Protein AF-A0A2T6DGJ4-F1 (afdb_monomer_lite)

Radius of gyration: 35.38 Å; chains: 1; bounding box: 62×111×112 Å

pLDDT: mean 76.94, std 23.49, range [38.62, 98.88]

Foldseek 3Di:
DDDDDDDDDDDDDDDDDDDDDDDDDDDDDDDDDDDDDDDDDDDDDDDDDDDDDPDDDPPPDDDDDPPPDAAAEPDPVQVVQQAAKWWKDKVLQDPPDTWIKGWDDDPRKIWMWIKDAHDPVFHPWIKIWTFTWRYTDPFKTKTFAKIWTAGCPALVRDIQIDGGIWMFGDDPNDQWTWTPVQARPRHRDGITMTTGTPPPPPPPDDPPDPPPDPDDDDDDDDDDDDDDD

Secondary structure (DSSP, 8-state):
-------PPP----------------------------------------------------------SPPEES-HHHHHHHSEEEEEEETTT-SSS-EEEEEEEETTEEEEEEEEE--TTSTT-EEEEEEEEEEE-SSEEEEEEEEEEE-TTSGGG-EEEEEEEEEEE--TT-SEEEES--B-TTTS-B--EEEEPP--PPPS-------------------------

Structure (mmCIF, N/CA/C/O backbone):
data_AF-A0A2T6DGJ4-F1
#
_entry.id   AF-A0A2T6DGJ4-F1
#
loop_
_atom_site.group_PDB
_atom_site.id
_atom_site.type_symbol
_atom_site.label_atom_id
_atom_site.label_alt_id
_atom_site.label_comp_id
_atom_site.label_asym_id
_atom_site.label_entity_id
_atom_site.label_seq_id
_atom_site.pdbx_PDB_ins_code
_atom_site.Cartn_x
_atom_site.Cartn_y
_atom_site.Cartn_z
_atom_site.occupancy
_atom_site.B_iso_or_equiv
_atom_site.auth_seq_id
_atom_site.auth_comp_id
_atom_site.auth_asym_id
_atom_site.auth_atom_id
_atom_site.pdbx_PDB_model_num
ATOM 1 N N . MET A 1 1 ? 30.437 53.475 -0.876 1.00 45.31 1 MET A N 1
ATOM 2 C CA . MET A 1 1 ? 29.943 52.200 -1.436 1.00 45.31 1 MET A CA 1
ATOM 3 C C . MET A 1 1 ? 30.730 51.065 -0.797 1.00 45.31 1 MET A C 1
ATOM 5 O O . MET A 1 1 ? 31.932 51.026 -1.027 1.00 45.31 1 MET A O 1
ATOM 9 N N . PRO A 1 2 ? 30.142 50.221 0.068 1.00 56.22 2 PRO A N 1
ATOM 10 C CA . PRO A 1 2 ? 30.870 49.098 0.648 1.00 56.22 2 PRO A CA 1
ATOM 11 C C . PRO A 1 2 ? 30.754 47.841 -0.225 1.00 56.22 2 PRO A C 1
ATOM 13 O O . PRO A 1 2 ? 29.668 47.431 -0.628 1.00 56.22 2 PRO A O 1
ATOM 16 N N . ILE A 1 3 ? 31.916 47.251 -0.495 1.00 49.38 3 ILE A N 1
ATOM 17 C CA . ILE A 1 3 ? 32.126 45.960 -1.148 1.00 49.38 3 ILE A CA 1
ATOM 18 C C . ILE A 1 3 ? 31.732 44.868 -0.146 1.00 49.38 3 ILE A C 1
ATOM 20 O O . ILE A 1 3 ? 32.372 44.718 0.895 1.00 49.38 3 ILE A O 1
ATOM 24 N N . ALA A 1 4 ? 30.662 44.129 -0.436 1.00 55.44 4 ALA A N 1
ATOM 25 C CA . ALA A 1 4 ? 30.232 42.997 0.376 1.00 55.44 4 ALA A CA 1
ATOM 26 C C . ALA A 1 4 ? 31.112 41.772 0.076 1.00 55.44 4 ALA A C 1
ATOM 28 O O . ALA A 1 4 ? 31.135 41.262 -1.044 1.00 55.44 4 ALA A O 1
ATOM 29 N N . MET A 1 5 ? 31.855 41.322 1.091 1.00 54.78 5 MET A N 1
ATOM 30 C CA . MET A 1 5 ? 32.658 40.102 1.065 1.00 54.78 5 MET A CA 1
ATOM 31 C C . MET A 1 5 ? 31.779 38.850 0.976 1.00 54.78 5 MET A C 1
ATOM 33 O O . MET A 1 5 ? 30.852 38.647 1.757 1.00 54.78 5 MET A O 1
ATOM 37 N N . MET A 1 6 ? 32.143 37.982 0.038 1.00 59.31 6 MET A N 1
ATOM 38 C CA . MET A 1 6 ? 31.560 36.673 -0.224 1.00 59.31 6 MET A CA 1
ATOM 39 C C . MET A 1 6 ? 32.168 35.636 0.732 1.00 59.31 6 MET A C 1
ATOM 41 O O . MET A 1 6 ? 33.332 35.260 0.589 1.00 59.31 6 MET A O 1
ATOM 45 N N . MET A 1 7 ? 31.396 35.172 1.718 1.00 59.31 7 MET A N 1
ATOM 46 C CA . MET A 1 7 ? 31.803 34.070 2.595 1.00 59.31 7 MET A CA 1
ATOM 47 C C . MET A 1 7 ? 31.559 32.724 1.902 1.00 59.31 7 MET A C 1
ATOM 49 O O . MET A 1 7 ? 30.422 32.317 1.675 1.00 59.31 7 MET A O 1
ATOM 53 N N . LYS A 1 8 ? 32.652 32.031 1.567 1.00 49.53 8 LYS A N 1
ATOM 54 C CA . LYS A 1 8 ? 32.672 30.632 1.123 1.00 49.53 8 LYS A CA 1
ATOM 55 C C . LYS A 1 8 ? 32.382 29.713 2.309 1.00 49.53 8 LYS A C 1
ATOM 57 O O . LYS A 1 8 ? 33.152 29.666 3.263 1.00 49.53 8 LYS A O 1
ATOM 62 N N . THR A 1 9 ? 31.292 28.963 2.226 1.00 59.41 9 THR A N 1
ATOM 63 C CA . THR A 1 9 ? 30.959 27.873 3.148 1.00 59.41 9 THR A CA 1
ATOM 64 C C . THR A 1 9 ? 31.761 26.620 2.761 1.00 59.41 9 THR A C 1
ATOM 66 O O . THR A 1 9 ? 31.740 26.250 1.584 1.00 59.41 9 THR A O 1
ATOM 69 N N . PRO A 1 10 ? 32.479 25.950 3.682 1.00 60.81 10 PRO A N 1
ATOM 70 C CA . PRO A 1 10 ? 33.151 24.693 3.373 1.00 60.81 10 PRO A CA 1
ATOM 71 C C . PRO A 1 10 ? 32.167 23.514 3.374 1.00 60.81 10 PRO A C 1
ATOM 73 O O . PRO A 1 10 ? 31.356 23.345 4.285 1.00 60.81 10 PRO A O 1
ATOM 76 N N . LEU A 1 11 ? 32.272 22.694 2.329 1.00 57.00 11 LEU A N 1
ATOM 77 C CA . LEU A 1 11 ? 31.557 21.439 2.125 1.00 57.00 11 LEU A CA 1
ATOM 78 C C . LEU A 1 11 ? 32.188 20.356 3.023 1.00 57.00 11 LEU A C 1
ATOM 80 O O . LEU A 1 11 ? 33.320 19.939 2.780 1.00 57.00 11 LEU A O 1
ATOM 84 N N . LEU A 1 12 ? 31.486 19.909 4.070 1.00 55.91 12 LEU A N 1
ATOM 85 C CA . LEU A 1 12 ? 31.883 18.726 4.842 1.00 55.91 12 LEU A CA 1
ATOM 86 C C . LEU A 1 12 ? 31.590 17.464 4.019 1.00 55.91 12 LEU A C 1
ATOM 88 O O . LEU A 1 12 ? 30.435 17.134 3.761 1.00 55.91 12 LEU A O 1
ATOM 92 N N . ILE A 1 13 ? 32.648 16.760 3.627 1.00 47.28 13 ILE A N 1
ATOM 93 C CA . ILE A 1 13 ? 32.592 15.433 3.010 1.00 47.28 13 ILE A CA 1
ATOM 94 C C . ILE A 1 13 ? 32.513 14.399 4.147 1.00 47.28 13 ILE A C 1
ATOM 96 O O . ILE A 1 13 ? 33.439 14.350 4.958 1.00 47.28 13 ILE A O 1
ATOM 100 N N . PRO A 1 14 ? 31.460 13.570 4.252 1.00 56.75 14 PRO A N 1
ATOM 101 C CA . PRO A 1 14 ? 31.461 12.458 5.190 1.00 56.75 14 PRO A CA 1
ATOM 102 C C . PRO A 1 14 ? 32.344 11.321 4.658 1.00 56.75 14 PRO A C 1
ATOM 104 O O . PRO A 1 14 ? 32.107 10.764 3.586 1.00 56.75 14 PRO A O 1
ATOM 107 N N . THR A 1 15 ? 33.371 10.985 5.433 1.00 57.00 15 THR A N 1
ATOM 108 C CA . THR A 1 15 ? 34.262 9.838 5.241 1.00 57.00 15 THR A CA 1
ATOM 109 C C . THR A 1 15 ? 33.457 8.533 5.238 1.00 57.00 15 THR A C 1
ATOM 111 O O . THR A 1 15 ? 32.890 8.148 6.260 1.00 57.00 15 THR A O 1
ATOM 114 N N . LEU A 1 16 ? 33.416 7.836 4.097 1.00 44.50 16 LEU A N 1
ATOM 115 C CA . LEU A 1 16 ? 32.929 6.458 4.014 1.00 44.50 16 LEU A CA 1
ATOM 116 C C . LEU A 1 16 ? 33.937 5.522 4.695 1.00 44.50 16 LEU A C 1
ATOM 118 O O . LEU A 1 16 ? 35.060 5.354 4.224 1.00 44.50 16 LEU A O 1
ATOM 122 N N . LEU A 1 17 ? 33.515 4.884 5.785 1.00 51.09 17 LEU A N 1
ATOM 123 C CA . LEU A 1 17 ? 34.214 3.753 6.384 1.00 51.09 17 LEU A CA 1
ATOM 124 C C . LEU A 1 17 ? 33.818 2.481 5.618 1.00 51.09 17 LEU A C 1
ATOM 126 O O . LEU A 1 17 ? 32.723 1.951 5.799 1.00 51.09 17 LEU A O 1
ATOM 130 N N . ALA A 1 18 ? 34.696 2.017 4.729 1.00 48.06 18 ALA A N 1
ATOM 131 C CA . ALA A 1 18 ? 34.542 0.742 4.039 1.00 48.06 18 ALA A CA 1
ATOM 132 C C . ALA A 1 18 ? 34.865 -0.412 5.003 1.00 48.06 18 ALA A C 1
ATOM 134 O O . ALA A 1 18 ? 36.004 -0.573 5.438 1.00 48.06 18 ALA A O 1
ATOM 135 N N . ILE A 1 19 ? 33.856 -1.216 5.340 1.00 55.88 19 ILE A N 1
ATOM 136 C CA . ILE A 1 19 ? 34.031 -2.485 6.053 1.00 55.88 19 ILE A CA 1
ATOM 137 C C . ILE A 1 19 ? 34.407 -3.539 5.008 1.00 55.88 19 ILE A C 1
ATOM 139 O O . ILE A 1 19 ? 33.581 -3.935 4.187 1.00 55.88 19 ILE A O 1
ATOM 143 N N . ALA A 1 20 ? 35.667 -3.971 5.023 1.00 45.50 20 ALA A N 1
ATOM 144 C CA . ALA A 1 20 ? 36.140 -5.097 4.231 1.00 45.50 20 ALA A CA 1
ATOM 145 C C . ALA A 1 20 ? 35.613 -6.406 4.842 1.00 45.50 20 ALA A C 1
ATOM 147 O O . ALA A 1 20 ? 36.021 -6.801 5.932 1.00 45.50 20 ALA A O 1
ATOM 148 N N . LEU A 1 21 ? 34.693 -7.071 4.140 1.00 50.97 21 LEU A N 1
ATOM 149 C CA . LEU A 1 21 ? 34.252 -8.426 4.456 1.00 50.97 21 LEU A CA 1
ATOM 150 C C . LEU A 1 21 ? 35.226 -9.411 3.795 1.00 50.97 21 LEU A C 1
ATOM 152 O O . LEU A 1 21 ? 35.278 -9.518 2.570 1.00 50.97 21 LEU A O 1
ATOM 156 N N . SER A 1 22 ? 36.031 -10.100 4.599 1.00 44.25 22 SER A N 1
ATOM 157 C CA . SER A 1 22 ? 36.938 -11.148 4.128 1.00 44.25 22 SER A CA 1
ATOM 158 C C . SER A 1 22 ? 36.136 -12.375 3.688 1.00 44.25 22 SER A C 1
ATOM 160 O O . SER A 1 22 ? 35.530 -13.056 4.512 1.00 44.25 22 SER A O 1
ATOM 162 N N . LEU A 1 23 ? 36.138 -12.653 2.384 1.00 45.81 23 LEU A N 1
ATOM 163 C CA . LEU A 1 23 ? 35.565 -13.858 1.793 1.00 45.81 23 LEU A CA 1
ATOM 164 C C . LEU A 1 23 ? 36.654 -14.940 1.728 1.00 45.81 23 LEU A C 1
ATOM 166 O O . LEU A 1 23 ? 37.547 -14.888 0.883 1.00 45.81 23 LEU A O 1
ATOM 170 N N . THR A 1 24 ? 36.610 -15.921 2.626 1.00 48.97 24 THR A N 1
ATOM 171 C CA . THR A 1 24 ? 37.420 -17.142 2.527 1.00 48.97 24 THR A CA 1
ATOM 172 C C . THR A 1 24 ? 36.756 -18.108 1.547 1.00 48.97 24 THR A C 1
ATOM 174 O O . THR A 1 24 ? 35.867 -18.876 1.905 1.00 48.97 24 THR A O 1
ATOM 177 N N . ALA A 1 25 ? 37.190 -18.072 0.287 1.00 46.69 25 ALA A N 1
ATOM 178 C CA . ALA A 1 25 ? 36.873 -19.107 -0.689 1.00 46.69 25 ALA A CA 1
ATOM 179 C C . ALA A 1 25 ? 37.718 -20.359 -0.396 1.00 46.69 25 ALA A C 1
ATOM 181 O O . ALA A 1 25 ? 38.946 -20.322 -0.468 1.00 46.69 25 ALA A O 1
ATOM 182 N N . SER A 1 26 ? 37.061 -21.470 -0.059 1.00 54.34 26 SER A N 1
ATOM 183 C CA . SER A 1 26 ? 37.696 -22.788 -0.013 1.00 54.34 26 SER A CA 1
ATOM 184 C C . SER A 1 26 ? 37.669 -23.388 -1.420 1.00 54.34 26 SER A C 1
ATOM 186 O O . SER A 1 26 ? 36.602 -23.660 -1.968 1.00 54.34 26 SER A O 1
ATOM 188 N N . ALA A 1 27 ? 38.846 -23.537 -2.027 1.00 49.28 27 ALA A N 1
ATOM 189 C CA . ALA A 1 27 ? 39.026 -24.213 -3.304 1.00 49.28 27 ALA A CA 1
ATOM 190 C C . ALA A 1 27 ? 39.017 -25.734 -3.084 1.00 49.28 27 ALA A C 1
ATOM 192 O O . ALA A 1 27 ? 39.985 -26.307 -2.585 1.00 49.28 27 ALA A O 1
ATOM 193 N N . GLY A 1 28 ? 37.915 -26.385 -3.455 1.00 43.41 28 GLY A N 1
ATOM 194 C CA . GLY A 1 28 ? 37.849 -27.834 -3.617 1.00 43.41 28 GLY A CA 1
ATOM 195 C C . GLY A 1 28 ? 38.378 -28.234 -4.994 1.00 43.41 28 GLY A C 1
ATOM 196 O O . GLY A 1 28 ? 37.766 -27.922 -6.011 1.00 43.41 28 GLY A O 1
ATOM 197 N N . THR A 1 29 ? 39.517 -28.921 -5.013 1.00 48.41 29 THR A N 1
ATOM 198 C CA . THR A 1 29 ? 40.116 -29.579 -6.186 1.00 48.41 29 THR A CA 1
ATOM 199 C C . THR A 1 29 ? 39.798 -31.076 -6.146 1.00 48.41 29 THR A C 1
ATOM 201 O O . THR A 1 29 ? 39.746 -31.634 -5.053 1.00 48.41 29 THR A O 1
ATOM 204 N N . LEU A 1 30 ? 39.704 -31.697 -7.339 1.00 39.00 30 LEU A N 1
ATOM 205 C CA . LEU A 1 30 ? 39.593 -33.137 -7.692 1.00 39.00 30 LEU A CA 1
ATOM 206 C C . LEU A 1 30 ? 38.170 -33.550 -8.116 1.00 39.00 30 LEU A C 1
ATOM 208 O O . LEU A 1 30 ? 37.215 -33.308 -7.399 1.00 39.00 30 LEU A O 1
ATOM 212 N N . ARG A 1 31 ? 37.927 -34.222 -9.249 1.00 49.19 31 ARG A N 1
ATOM 213 C CA . ARG A 1 31 ? 38.799 -34.956 -10.185 1.00 49.19 31 ARG A CA 1
ATOM 214 C C . ARG A 1 31 ? 37.987 -35.242 -11.455 1.00 49.19 31 ARG A C 1
ATOM 216 O O . ARG A 1 31 ? 36.923 -35.844 -11.372 1.00 49.19 31 ARG A O 1
ATOM 223 N N . ALA A 1 32 ? 38.503 -34.849 -12.618 1.00 40.19 32 ALA A N 1
ATOM 224 C CA . ALA A 1 32 ? 37.998 -35.294 -13.912 1.00 40.19 32 ALA A CA 1
ATOM 225 C C . ALA A 1 32 ? 38.627 -36.652 -14.267 1.00 40.19 32 ALA A C 1
ATOM 227 O O . ALA A 1 32 ? 39.849 -36.797 -14.258 1.00 40.19 32 ALA A O 1
ATOM 228 N N . GLN A 1 33 ? 37.796 -37.641 -14.590 1.00 42.59 33 GLN A N 1
ATOM 229 C CA . GLN A 1 33 ? 38.177 -38.805 -15.388 1.00 42.59 33 GLN A CA 1
ATOM 230 C C . GLN A 1 33 ? 37.125 -38.960 -16.482 1.00 42.59 33 GLN A C 1
ATOM 232 O O . GLN A 1 33 ? 36.001 -39.361 -16.209 1.00 42.59 33 GLN A O 1
ATOM 237 N N . SER A 1 34 ? 37.495 -38.598 -17.708 1.00 42.00 34 SER A N 1
ATOM 238 C CA . SER A 1 34 ? 36.752 -38.926 -18.923 1.00 42.00 34 SER A CA 1
ATOM 239 C C . SER A 1 34 ? 37.661 -39.814 -19.761 1.00 42.00 34 SER A C 1
ATOM 241 O O . SER A 1 34 ? 38.685 -39.359 -20.272 1.00 42.00 34 SER A O 1
ATOM 243 N N . GLY A 1 35 ? 37.340 -41.106 -19.791 1.00 45.56 35 GLY A N 1
ATOM 244 C CA . GLY A 1 35 ? 37.939 -42.082 -20.688 1.00 45.56 35 GLY A CA 1
ATOM 245 C C . GLY A 1 35 ? 37.095 -42.165 -21.951 1.00 45.56 35 GLY A C 1
ATOM 246 O O . GLY A 1 35 ? 35.902 -42.449 -21.884 1.00 45.56 35 GLY A O 1
ATOM 247 N N . ALA A 1 36 ? 37.725 -41.897 -23.089 1.00 44.12 36 ALA A N 1
ATOM 248 C CA . ALA A 1 36 ? 37.169 -42.123 -24.410 1.00 44.12 36 ALA A CA 1
ATOM 249 C C . ALA A 1 36 ? 37.249 -43.616 -24.764 1.00 44.12 36 ALA A C 1
ATOM 251 O O . ALA A 1 36 ? 38.329 -44.202 -24.693 1.00 44.12 36 ALA A O 1
ATOM 252 N N . ALA A 1 37 ? 36.128 -44.204 -25.184 1.00 42.59 37 ALA A N 1
ATOM 253 C CA . ALA A 1 37 ? 36.095 -45.423 -25.986 1.00 42.59 37 ALA A CA 1
ATOM 254 C C . ALA A 1 37 ? 34.765 -45.516 -26.762 1.00 42.59 37 ALA A C 1
ATOM 256 O O . ALA A 1 37 ? 33.693 -45.670 -26.186 1.00 42.59 37 ALA A O 1
ATOM 257 N N . THR A 1 38 ? 34.879 -45.440 -28.082 1.00 42.97 38 THR A N 1
ATOM 258 C CA . THR A 1 38 ? 33.966 -45.959 -29.124 1.00 42.97 38 THR A CA 1
ATOM 259 C C . THR A 1 38 ? 34.877 -46.781 -30.060 1.00 42.97 38 THR A C 1
ATOM 261 O O . THR A 1 38 ? 36.074 -46.462 -30.064 1.00 42.97 38 THR A O 1
ATOM 264 N N . PRO A 1 39 ? 34.421 -47.784 -30.850 1.00 56.19 39 PRO A N 1
ATOM 265 C CA . PRO A 1 39 ? 33.190 -47.721 -31.655 1.00 56.19 39 PRO A CA 1
ATOM 266 C C . PRO A 1 39 ? 32.433 -49.063 -31.922 1.00 56.19 39 PRO A C 1
ATOM 268 O O . PRO A 1 39 ? 32.840 -50.131 -31.477 1.00 56.19 39 PRO A O 1
ATOM 271 N N . ASP A 1 40 ? 31.336 -48.923 -32.687 1.00 42.66 40 ASP A N 1
ATOM 272 C CA . ASP A 1 40 ? 30.644 -49.861 -33.605 1.00 42.66 40 ASP A CA 1
ATOM 273 C C . ASP A 1 40 ? 29.883 -51.105 -33.091 1.00 42.66 40 ASP A C 1
ATOM 275 O O . ASP A 1 40 ? 30.470 -52.071 -32.616 1.00 42.66 40 ASP A O 1
ATOM 279 N N . ASN A 1 41 ? 28.554 -51.153 -33.313 1.00 41.09 41 ASN A N 1
ATOM 280 C CA . ASN A 1 41 ? 27.917 -51.781 -34.501 1.00 41.09 41 ASN A CA 1
ATOM 281 C C . ASN A 1 41 ? 26.355 -51.682 -34.429 1.00 41.09 41 ASN A C 1
ATOM 283 O O . ASN A 1 41 ? 25.811 -51.600 -33.326 1.00 41.09 41 ASN A O 1
ATOM 287 N N . PRO A 1 42 ? 25.602 -51.696 -35.557 1.00 65.50 42 PRO A N 1
ATOM 288 C CA . PRO A 1 42 ? 24.160 -51.443 -35.627 1.00 65.50 42 PRO A CA 1
ATOM 289 C C . PRO A 1 42 ? 23.325 -52.737 -35.676 1.00 65.50 42 PRO A C 1
ATOM 291 O O . PRO A 1 42 ? 23.858 -53.798 -35.988 1.00 65.50 42 PRO A O 1
ATOM 294 N N . THR A 1 43 ? 22.006 -52.641 -35.445 1.00 41.81 43 THR A N 1
ATOM 295 C CA . THR A 1 43 ? 20.935 -53.329 -36.213 1.00 41.81 43 THR A CA 1
ATOM 296 C C . THR A 1 43 ? 19.542 -53.029 -35.634 1.00 41.81 43 THR A C 1
ATOM 298 O O . THR A 1 43 ? 19.221 -53.360 -34.500 1.00 41.81 43 THR A O 1
ATOM 301 N N . THR A 1 44 ? 18.750 -52.373 -36.482 1.00 41.75 44 THR A N 1
ATOM 302 C CA . THR A 1 44 ? 17.312 -52.465 -36.793 1.00 41.75 44 THR A CA 1
ATOM 303 C C . THR A 1 44 ? 16.362 -53.313 -35.928 1.00 41.75 44 THR A C 1
ATOM 305 O O . THR A 1 44 ? 16.512 -54.525 -35.818 1.00 41.75 44 THR A O 1
ATOM 308 N N . GLY A 1 45 ? 15.242 -52.690 -35.534 1.00 38.62 45 GLY A N 1
ATOM 309 C CA . GLY A 1 45 ? 13.966 -53.358 -35.246 1.00 38.62 45 GLY A CA 1
ATOM 310 C C . GLY A 1 45 ? 12.849 -52.360 -34.879 1.00 38.62 45 GLY A C 1
ATOM 311 O O . GLY A 1 45 ? 13.000 -51.667 -33.875 1.00 38.62 45 GLY A O 1
ATOM 312 N N . PRO A 1 46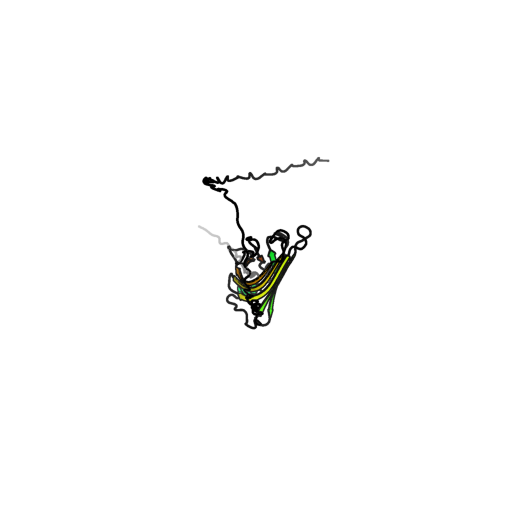 ? 11.750 -52.245 -35.656 1.00 55.28 46 PRO A N 1
ATOM 313 C CA . PRO A 1 46 ? 10.648 -51.326 -35.375 1.00 55.28 46 PRO A CA 1
ATOM 314 C C . PRO A 1 46 ? 9.595 -51.989 -34.473 1.00 55.28 46 PRO A C 1
ATOM 316 O O . PRO A 1 46 ? 9.152 -53.104 -34.741 1.00 55.28 46 PRO A O 1
ATOM 319 N N . GLY A 1 47 ? 9.164 -51.288 -33.424 1.00 39.69 47 GLY A N 1
ATOM 320 C CA . GLY A 1 47 ? 8.062 -51.698 -32.553 1.00 39.69 47 GLY A CA 1
ATOM 321 C C . GLY A 1 47 ? 7.027 -50.574 -32.438 1.00 39.69 47 GLY A C 1
ATOM 322 O O . GLY A 1 47 ? 7.407 -49.462 -32.067 1.00 39.69 47 GLY A O 1
ATOM 323 N N . PRO A 1 48 ? 5.742 -50.814 -32.764 1.00 54.72 48 PRO A N 1
ATOM 324 C CA . PRO A 1 48 ? 4.693 -49.813 -32.659 1.00 54.72 48 PRO A CA 1
ATOM 325 C C . PRO A 1 48 ? 4.204 -49.752 -31.209 1.00 54.72 48 PRO A C 1
ATOM 327 O O . PRO A 1 48 ? 3.500 -50.640 -30.739 1.00 54.72 48 PRO A O 1
ATOM 330 N N . GLY A 1 49 ? 4.597 -48.701 -30.496 1.00 44.38 49 GLY A N 1
ATOM 331 C CA . GLY A 1 49 ? 4.087 -48.360 -29.171 1.00 44.38 49 GLY A CA 1
ATOM 332 C C . GLY A 1 49 ? 3.329 -47.046 -29.248 1.00 44.38 49 GLY A C 1
ATOM 333 O O . GLY A 1 49 ? 3.881 -45.987 -28.966 1.00 44.38 49 GLY A O 1
ATOM 334 N N . ALA A 1 50 ? 2.082 -47.117 -29.702 1.00 51.69 50 ALA A N 1
ATOM 335 C CA . ALA A 1 50 ? 1.119 -46.054 -29.505 1.00 51.69 50 ALA A CA 1
ATOM 336 C C . ALA A 1 50 ? 0.767 -46.002 -28.016 1.00 51.69 50 ALA A C 1
ATOM 338 O O . ALA A 1 50 ? 0.123 -46.915 -27.521 1.00 51.69 50 ALA A O 1
ATOM 339 N N . GLU A 1 51 ? 1.161 -44.936 -27.329 1.00 45.59 51 GLU A N 1
ATOM 340 C CA . GLU A 1 51 ? 0.434 -44.438 -26.163 1.00 45.59 51 GLU A CA 1
ATOM 341 C C . GLU A 1 51 ? 0.794 -42.966 -25.967 1.00 45.59 51 GLU A C 1
ATOM 343 O O . GLU A 1 51 ? 1.825 -42.590 -25.411 1.00 45.59 51 GLU A O 1
ATOM 348 N N . ALA A 1 52 ? -0.060 -42.114 -26.530 1.00 56.34 52 ALA A N 1
ATOM 349 C CA . ALA A 1 52 ? -0.101 -40.702 -26.210 1.00 56.34 52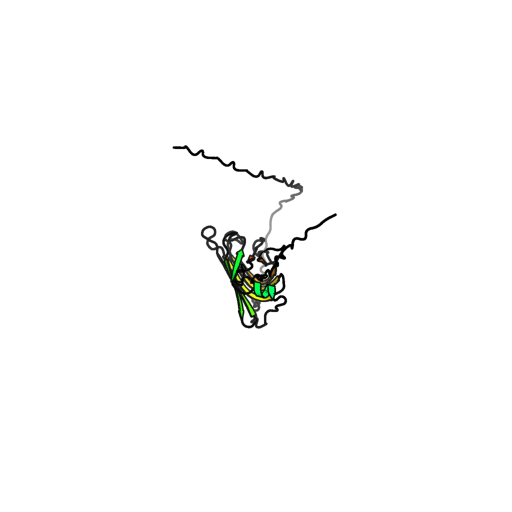 ALA A CA 1
ATOM 350 C C . ALA A 1 52 ? -0.505 -40.561 -24.733 1.00 56.34 52 ALA A C 1
ATOM 352 O O . ALA A 1 52 ? -1.566 -41.071 -24.364 1.00 56.34 52 ALA A O 1
ATOM 353 N N . PRO A 1 53 ? 0.262 -39.866 -23.877 1.00 53.56 53 PRO A N 1
ATOM 354 C CA . PRO A 1 53 ? -0.278 -39.456 -22.597 1.00 53.56 53 PRO A CA 1
ATOM 355 C C . PRO A 1 53 ? -1.394 -38.450 -22.878 1.00 53.56 53 PRO A C 1
ATOM 357 O O . PRO A 1 53 ? -1.182 -37.404 -23.497 1.00 53.56 53 PRO A O 1
ATOM 360 N N . ALA A 1 54 ? -2.600 -38.838 -22.468 1.00 48.66 54 ALA A N 1
ATOM 361 C CA . ALA A 1 54 ? -3.801 -38.031 -22.507 1.00 48.66 54 ALA A CA 1
ATOM 362 C C . ALA A 1 54 ? -3.497 -36.606 -22.034 1.00 48.66 54 ALA A C 1
ATOM 364 O O . ALA A 1 54 ? -2.901 -36.394 -20.976 1.00 48.66 54 ALA A O 1
ATOM 365 N N . ALA A 1 55 ? -3.911 -35.645 -22.857 1.00 47.22 55 ALA A N 1
ATOM 366 C CA . ALA A 1 55 ? -3.880 -34.234 -22.541 1.00 47.22 55 ALA A CA 1
ATOM 367 C C . ALA A 1 55 ? -4.495 -34.013 -21.155 1.00 47.22 55 ALA A C 1
ATOM 369 O O . ALA A 1 55 ? -5.669 -34.308 -20.923 1.00 47.22 55 ALA A O 1
ATOM 370 N N . LEU A 1 56 ? -3.671 -33.502 -20.244 1.00 44.56 56 LEU A N 1
ATOM 371 C CA . LEU A 1 56 ? -4.113 -32.964 -18.973 1.00 44.56 56 LEU A CA 1
ATOM 372 C C . LEU A 1 56 ? -5.147 -31.882 -19.285 1.00 44.56 56 LEU A C 1
ATOM 374 O O . LEU A 1 56 ? -4.850 -30.867 -19.916 1.00 44.56 56 LEU A O 1
ATOM 378 N N . THR A 1 57 ? -6.383 -32.143 -18.879 1.00 48.47 57 THR A N 1
ATOM 379 C CA . THR A 1 57 ? -7.441 -31.145 -18.775 1.00 48.47 57 THR A CA 1
ATOM 380 C C . THR A 1 57 ? -6.890 -29.900 -18.079 1.00 48.47 57 THR A C 1
ATOM 382 O O . THR A 1 57 ? -6.256 -30.053 -17.032 1.00 48.47 57 THR A O 1
ATOM 385 N N . PRO A 1 58 ? -7.120 -28.679 -18.592 1.00 52.97 58 PRO A N 1
ATOM 386 C CA . PRO A 1 58 ? -6.814 -27.485 -17.826 1.00 52.97 58 PRO A CA 1
ATOM 387 C C . PRO A 1 58 ? -7.688 -27.495 -16.570 1.00 52.97 58 PRO A C 1
ATOM 389 O O . PRO A 1 58 ? -8.915 -27.395 -16.643 1.00 52.97 58 PRO A O 1
ATOM 392 N N . GLU A 1 59 ? -7.038 -27.666 -15.421 1.00 53.12 59 GLU A N 1
ATOM 393 C CA . GLU A 1 59 ? -7.618 -27.442 -14.108 1.00 53.12 59 GLU A CA 1
ATOM 394 C C . GLU A 1 59 ? -8.172 -26.017 -14.107 1.00 53.12 59 GLU A C 1
ATOM 396 O O . GLU A 1 59 ? -7.442 -25.028 -14.187 1.00 53.12 59 GLU A O 1
ATOM 401 N N . THR A 1 60 ? -9.498 -25.926 -14.144 1.00 44.28 60 THR A N 1
ATOM 402 C CA . THR A 1 60 ? -10.220 -24.666 -14.043 1.00 44.28 60 THR A CA 1
ATOM 403 C C . THR A 1 60 ? -9.888 -24.083 -12.679 1.00 44.28 60 THR A C 1
ATOM 405 O O . THR A 1 60 ? -10.420 -24.529 -11.664 1.00 44.28 60 THR A O 1
ATOM 408 N N . ALA A 1 61 ? -8.978 -23.108 -12.658 1.00 59.72 61 ALA A N 1
ATOM 409 C CA . ALA A 1 61 ? -8.737 -22.280 -11.490 1.00 59.72 61 ALA A CA 1
ATOM 410 C C . ALA A 1 61 ? -10.095 -21.742 -11.006 1.00 59.72 61 ALA A C 1
ATOM 412 O O . ALA A 1 61 ? -10.861 -21.226 -11.830 1.00 59.72 61 ALA A O 1
ATOM 413 N N . PRO A 1 62 ? -10.442 -21.871 -9.714 1.00 54.22 62 PRO A N 1
ATOM 414 C CA . PRO A 1 62 ? -11.712 -21.368 -9.231 1.00 54.22 62 PRO A CA 1
ATOM 415 C C . PRO A 1 62 ? -11.721 -19.849 -9.407 1.00 54.22 62 PRO A C 1
ATOM 417 O O . PRO A 1 62 ? -10.943 -19.122 -8.789 1.00 54.22 62 PRO A O 1
ATOM 420 N N . ALA A 1 63 ? -12.603 -19.377 -10.287 1.00 56.47 63 ALA A N 1
ATOM 421 C CA . ALA A 1 63 ? -12.966 -17.976 -10.367 1.00 56.47 63 ALA A CA 1
ATOM 422 C C . ALA A 1 63 ? -13.446 -17.526 -8.979 1.00 56.47 63 ALA A C 1
ATOM 424 O O . ALA A 1 63 ? -14.306 -18.175 -8.379 1.00 56.47 63 ALA A O 1
ATOM 425 N N . SER A 1 64 ? -12.853 -16.442 -8.468 1.00 57.19 64 SER A N 1
ATOM 426 C CA . SER A 1 64 ? -13.186 -15.822 -7.185 1.00 57.19 64 SER A CA 1
ATOM 427 C C . SER A 1 64 ? -14.697 -15.761 -6.966 1.00 57.19 64 SER A C 1
ATOM 429 O O . SER A 1 64 ? -15.411 -15.078 -7.700 1.00 57.19 64 SER A O 1
ATOM 431 N N . ALA A 1 65 ? -15.181 -16.455 -5.936 1.00 54.44 65 ALA A N 1
ATOM 432 C CA . ALA A 1 65 ? -16.550 -16.301 -5.465 1.00 54.44 65 ALA A CA 1
ATOM 433 C C . ALA A 1 65 ? -16.804 -14.835 -5.049 1.00 54.44 65 ALA A C 1
ATOM 435 O O . ALA A 1 65 ? -15.893 -14.187 -4.521 1.00 54.44 65 ALA A O 1
ATOM 436 N N . PRO A 1 66 ? -18.019 -14.294 -5.252 1.00 55.22 66 PRO A N 1
ATOM 437 C CA . PRO A 1 66 ? -18.337 -12.925 -4.864 1.00 55.22 66 PRO A CA 1
ATOM 438 C C . PRO A 1 66 ? -18.275 -12.776 -3.339 1.00 55.22 66 PRO A C 1
ATOM 440 O O . PRO A 1 66 ? -19.073 -13.351 -2.594 1.00 55.22 66 PRO A O 1
ATOM 443 N N . VAL A 1 67 ? -17.309 -11.987 -2.870 1.00 59.78 67 VAL A N 1
ATOM 444 C CA . VAL A 1 67 ? -17.077 -11.722 -1.448 1.00 59.78 67 VAL A CA 1
ATOM 445 C C . VAL A 1 67 ? -18.145 -10.740 -0.958 1.00 59.78 67 VAL A C 1
ATOM 447 O O . VAL A 1 67 ? -17.980 -9.530 -1.023 1.00 59.78 67 VAL A O 1
ATOM 450 N N . THR A 1 68 ? -19.282 -11.271 -0.506 1.00 63.59 68 THR A N 1
ATOM 451 C CA . THR A 1 68 ? -20.407 -10.472 0.034 1.00 63.59 68 THR A CA 1
ATOM 452 C C . THR A 1 68 ? -20.326 -10.330 1.564 1.00 63.59 68 THR A C 1
ATOM 454 O O . THR A 1 68 ? -21.190 -9.736 2.203 1.00 63.59 68 THR A O 1
ATOM 457 N N . ALA A 1 69 ? -19.296 -10.902 2.192 1.00 86.94 69 ALA A N 1
ATOM 458 C CA . ALA A 1 69 ? -19.108 -10.811 3.633 1.00 86.94 69 ALA A CA 1
ATOM 459 C C . ALA A 1 69 ? -18.592 -9.420 4.028 1.00 86.94 69 ALA A C 1
ATOM 461 O O . ALA A 1 69 ? -17.659 -8.899 3.418 1.00 86.94 69 ALA A O 1
ATOM 462 N N . LYS A 1 70 ? -19.180 -8.846 5.084 1.00 95.44 70 LYS A N 1
ATOM 463 C CA . LYS A 1 70 ? -18.703 -7.595 5.683 1.00 95.44 70 LYS A CA 1
ATOM 464 C C . LYS A 1 70 ? -17.270 -7.741 6.189 1.00 95.44 70 LYS A C 1
ATOM 466 O O . LYS A 1 70 ? -16.887 -8.793 6.704 1.00 95.44 70 LYS A O 1
ATOM 471 N N . THR A 1 71 ? -16.510 -6.658 6.105 1.00 97.62 71 THR A N 1
ATOM 472 C CA . THR A 1 71 ? -15.166 -6.557 6.667 1.00 97.62 71 THR A CA 1
ATOM 473 C C . THR A 1 71 ? -15.219 -6.682 8.186 1.00 97.62 71 THR A C 1
ATOM 475 O O . THR A 1 71 ? -15.995 -6.001 8.861 1.00 97.62 71 THR A O 1
ATOM 478 N N . ARG A 1 72 ? -14.362 -7.534 8.754 1.00 98.38 72 ARG A N 1
ATOM 479 C CA . ARG A 1 72 ? -14.227 -7.672 10.206 1.00 98.38 72 ARG A CA 1
ATOM 480 C C . ARG A 1 72 ? -13.384 -6.525 10.763 1.00 98.38 72 ARG A C 1
ATOM 482 O O . ARG A 1 72 ? -12.174 -6.494 10.580 1.00 98.38 72 ARG A O 1
ATOM 489 N N . VAL A 1 73 ? -14.013 -5.579 11.453 1.00 98.31 73 VAL A N 1
ATOM 490 C CA . VAL A 1 73 ? -13.314 -4.440 12.071 1.00 98.31 73 VAL A CA 1
ATOM 491 C C . VAL A 1 73 ? -13.094 -4.711 13.556 1.00 98.31 73 VAL A C 1
ATOM 493 O O . VAL A 1 73 ? -14.046 -4.709 14.334 1.00 98.31 73 VAL A O 1
ATOM 496 N N . LEU A 1 74 ? -11.838 -4.937 13.940 1.00 98.50 74 LEU A N 1
ATOM 497 C CA . LEU A 1 74 ? -11.411 -5.176 15.321 1.00 98.50 74 LEU A CA 1
ATOM 498 C C . LEU A 1 74 ? -10.950 -3.885 16.010 1.00 98.50 74 LEU A C 1
ATOM 500 O O . LEU A 1 74 ? -11.187 -3.716 17.204 1.00 98.50 74 LEU A O 1
ATOM 504 N N . ASP A 1 75 ? -10.376 -2.941 15.255 1.00 98.38 75 ASP A N 1
ATOM 505 C CA . ASP A 1 75 ? -9.961 -1.632 15.768 1.00 98.38 75 ASP A CA 1
ATOM 506 C C . ASP A 1 75 ? -10.591 -0.471 14.979 1.00 98.38 75 ASP A C 1
ATOM 508 O O . ASP A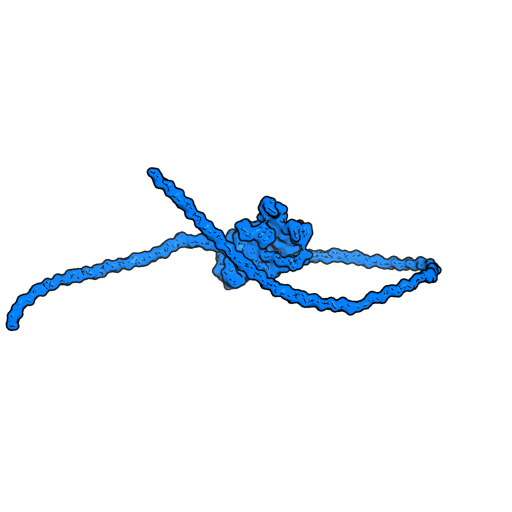 1 75 ? -10.371 -0.283 13.779 1.00 98.38 75 ASP A O 1
ATOM 512 N N . LYS A 1 76 ? -11.381 0.354 15.679 1.00 97.62 76 LYS A N 1
ATOM 513 C CA . LYS A 1 76 ? -12.097 1.493 15.079 1.00 97.62 76 LYS A CA 1
ATOM 514 C C . LYS A 1 76 ? -11.170 2.645 14.679 1.00 97.62 76 LYS A C 1
ATOM 516 O O . LYS A 1 76 ? -11.493 3.393 13.757 1.00 97.62 76 LYS A O 1
ATOM 521 N N . GLY A 1 77 ? -10.046 2.824 15.373 1.00 96.25 77 GLY A N 1
ATOM 522 C CA . GLY A 1 77 ? -9.089 3.893 15.089 1.00 96.25 77 GLY A CA 1
ATOM 523 C C . GLY A 1 77 ? -8.271 3.606 13.831 1.00 96.25 77 GLY A C 1
ATOM 524 O O . GLY A 1 77 ? -8.089 4.488 12.990 1.00 96.25 77 GLY A O 1
ATOM 525 N N . ALA A 1 78 ? -7.822 2.363 13.670 1.00 96.62 78 ALA A N 1
ATOM 526 C CA . ALA A 1 78 ? -7.185 1.859 12.465 1.00 96.62 78 ALA A CA 1
ATOM 527 C C . ALA A 1 78 ? -8.150 1.899 11.280 1.00 96.62 78 ALA A C 1
ATOM 529 O O . ALA A 1 78 ? -7.774 2.417 10.232 1.00 96.62 78 ALA A O 1
ATOM 530 N N . TYR A 1 79 ? -9.407 1.485 11.472 1.00 97.62 79 TYR A N 1
ATOM 531 C CA . TYR A 1 79 ? -10.468 1.643 10.474 1.00 97.62 79 TYR A CA 1
ATOM 532 C C . TYR A 1 79 ? -10.604 3.095 9.989 1.00 97.62 79 TYR A C 1
ATOM 534 O O . TYR A 1 79 ? -10.498 3.363 8.793 1.00 97.62 79 TYR A O 1
ATOM 542 N N . ALA A 1 80 ? -10.750 4.055 10.907 1.00 96.50 80 ALA A N 1
ATOM 543 C CA . ALA A 1 80 ? -10.895 5.468 10.549 1.00 96.50 80 ALA A CA 1
ATOM 544 C C . ALA A 1 80 ? -9.660 6.032 9.822 1.00 96.50 80 ALA A C 1
ATOM 546 O O . ALA A 1 80 ? -9.772 6.942 9.001 1.00 96.50 80 ALA A O 1
ATOM 547 N N . LYS A 1 81 ? -8.474 5.493 10.125 1.00 95.62 81 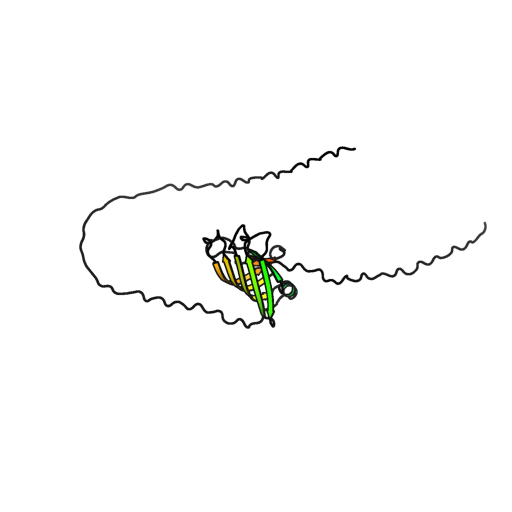LYS A N 1
ATOM 548 C CA . LYS A 1 81 ? -7.216 5.851 9.461 1.00 95.62 81 LYS A CA 1
ATOM 549 C C . LYS A 1 81 ? -7.098 5.239 8.062 1.00 95.62 81 LYS A C 1
ATOM 551 O O . LYS A 1 81 ? -6.434 5.842 7.222 1.00 95.62 81 LYS A O 1
ATOM 556 N N . LEU A 1 82 ? -7.679 4.058 7.854 1.00 97.12 82 LEU A N 1
ATOM 557 C CA . LEU A 1 82 ? -7.584 3.255 6.636 1.00 97.12 82 LEU A CA 1
ATOM 558 C C . LEU A 1 82 ? -8.600 3.655 5.565 1.00 97.12 82 LEU A C 1
ATOM 560 O O . LEU A 1 82 ? -8.311 3.482 4.395 1.00 97.12 82 LEU A O 1
ATOM 564 N N . VAL A 1 83 ? -9.780 4.163 5.928 1.00 97.62 83 VAL A N 1
ATOM 565 C CA . VAL A 1 83 ? -10.780 4.599 4.937 1.00 97.62 83 VAL A CA 1
ATOM 566 C C . VAL A 1 83 ? -10.405 5.969 4.349 1.00 97.62 83 VAL A C 1
ATOM 568 O O . VAL A 1 83 ? -10.085 6.914 5.084 1.00 97.62 83 VAL A O 1
ATOM 571 N N . GLY A 1 84 ? -10.501 6.103 3.023 1.00 97.31 84 GLY A N 1
ATOM 572 C CA . GLY A 1 84 ? -10.236 7.332 2.268 1.00 97.31 84 GLY A CA 1
ATOM 573 C C . GLY A 1 84 ? -9.027 7.242 1.332 1.00 97.31 84 GLY A C 1
ATOM 574 O O . GLY A 1 84 ? -8.624 6.160 0.918 1.00 97.31 84 GLY A O 1
ATOM 575 N N . ASP A 1 85 ? -8.473 8.400 0.968 1.00 97.50 85 ASP A N 1
ATOM 576 C CA . ASP A 1 85 ? -7.364 8.503 0.010 1.00 97.50 85 ASP A CA 1
ATOM 577 C C . ASP A 1 85 ? -5.993 8.332 0.665 1.00 97.50 85 ASP A C 1
ATOM 579 O O . ASP A 1 85 ? -5.699 8.936 1.696 1.00 97.50 85 ASP A O 1
ATOM 583 N N . HIS A 1 86 ? -5.105 7.605 -0.003 1.00 98.00 86 HIS A N 1
ATOM 584 C CA . HIS A 1 86 ? -3.758 7.286 0.445 1.00 98.00 86 HIS A CA 1
ATOM 585 C C . HIS A 1 86 ? -2.725 7.560 -0.643 1.00 98.00 86 HIS A C 1
ATOM 587 O O . HIS A 1 86 ? -2.954 7.337 -1.834 1.00 98.00 86 HIS A O 1
ATOM 593 N N . SER A 1 87 ? -1.539 7.985 -0.211 1.00 98.12 87 SER A N 1
ATOM 594 C CA . SER A 1 87 ? -0.340 7.813 -1.027 1.00 98.12 87 SER A CA 1
ATOM 595 C C . SER A 1 87 ? 0.072 6.346 -0.982 1.00 98.12 87 SER A C 1
ATOM 597 O O . SER A 1 87 ? 0.103 5.751 0.098 1.00 98.12 87 SER A O 1
ATOM 599 N N . ILE A 1 88 ? 0.433 5.784 -2.131 1.00 98.31 88 ILE A N 1
ATOM 600 C CA . ILE A 1 88 ? 0.970 4.422 -2.224 1.00 98.31 88 ILE A CA 1
ATOM 601 C C . ILE A 1 88 ? 2.337 4.436 -2.905 1.00 98.31 88 ILE A C 1
ATOM 603 O O . ILE A 1 88 ? 2.601 5.293 -3.750 1.00 98.31 88 ILE A O 1
ATOM 607 N N . SER A 1 89 ? 3.217 3.503 -2.558 1.00 98.25 89 SER A N 1
ATOM 608 C CA . SER A 1 89 ? 4.518 3.367 -3.216 1.00 98.25 89 SER A CA 1
ATOM 609 C C . SER A 1 89 ? 4.840 1.923 -3.573 1.00 98.25 89 SER A C 1
ATOM 611 O O . SER A 1 89 ? 4.337 0.976 -2.974 1.00 98.25 89 SER A O 1
ATOM 613 N N . LEU A 1 90 ? 5.711 1.792 -4.571 1.00 98.56 90 LEU A N 1
ATOM 614 C CA . LEU A 1 90 ? 6.508 0.603 -4.830 1.00 98.56 90 LEU A CA 1
ATOM 615 C C . LEU A 1 90 ? 7.951 1.093 -4.954 1.00 98.56 90 LEU A C 1
ATOM 617 O O . LEU A 1 90 ? 8.202 2.004 -5.747 1.00 98.56 90 LEU A O 1
ATOM 621 N N . GLN A 1 91 ? 8.873 0.508 -4.186 1.00 97.69 91 GLN A N 1
ATOM 622 C CA . GLN A 1 91 ? 10.259 0.997 -4.066 1.00 97.69 91 GLN A CA 1
ATOM 623 C C . GLN A 1 91 ? 10.983 1.182 -5.406 1.00 97.69 91 GLN A C 1
ATOM 625 O O . GLN A 1 91 ? 11.811 2.077 -5.546 1.00 97.69 91 GLN A O 1
ATOM 630 N N . TRP A 1 92 ? 10.676 0.322 -6.379 1.00 97.44 92 TRP A N 1
ATOM 631 C CA . TRP A 1 92 ? 11.354 0.275 -7.671 1.00 97.44 92 TRP A CA 1
ATOM 632 C C . TRP A 1 92 ? 10.925 1.408 -8.605 1.00 97.44 92 TRP A C 1
ATOM 634 O O . TRP A 1 92 ? 11.639 1.727 -9.549 1.00 97.44 92 TRP A O 1
ATOM 644 N N . ILE A 1 93 ? 9.773 2.031 -8.332 1.00 97.56 93 ILE A N 1
ATOM 645 C CA . ILE A 1 93 ? 9.230 3.115 -9.151 1.00 97.56 93 ILE A CA 1
ATOM 646 C C . ILE A 1 93 ? 9.784 4.459 -8.683 1.00 97.56 93 ILE A C 1
ATOM 648 O O . ILE A 1 93 ? 10.305 5.235 -9.479 1.00 97.56 93 ILE A O 1
ATOM 652 N N . SER A 1 94 ? 9.658 4.771 -7.393 1.00 95.19 94 SER A N 1
ATOM 653 C CA . SER A 1 94 ? 10.166 6.026 -6.842 1.00 95.19 94 SER A CA 1
ATOM 654 C C . SER A 1 94 ? 10.177 6.012 -5.316 1.00 95.19 94 SER A C 1
ATOM 656 O O . SER A 1 94 ? 9.332 5.385 -4.676 1.00 95.19 94 SER A O 1
ATOM 658 N N . TRP A 1 95 ? 11.105 6.781 -4.741 1.00 91.81 95 TRP A N 1
ATOM 659 C CA . TRP A 1 95 ? 11.160 7.103 -3.311 1.00 91.81 95 TRP A CA 1
ATOM 660 C C . TRP A 1 95 ? 10.570 8.479 -2.971 1.00 91.81 95 TRP A C 1
ATOM 662 O O . TRP A 1 95 ? 10.423 8.807 -1.795 1.00 91.81 95 TRP A O 1
ATOM 672 N N . SER A 1 96 ? 10.270 9.305 -3.978 1.00 91.00 96 SER A N 1
ATOM 673 C CA . SER A 1 96 ? 9.850 10.703 -3.796 1.00 91.00 96 SER A CA 1
ATOM 674 C C . SER A 1 96 ? 8.528 11.041 -4.477 1.00 91.00 96 SER A C 1
ATOM 676 O O . SER A 1 96 ? 7.828 11.955 -4.037 1.00 91.00 96 SER A O 1
ATOM 678 N N . LYS A 1 97 ? 8.163 10.302 -5.526 1.00 94.50 97 LYS A N 1
ATOM 679 C CA . LYS A 1 97 ? 6.860 10.382 -6.180 1.00 94.50 97 LYS A CA 1
ATOM 680 C C . LYS A 1 97 ? 6.025 9.196 -5.727 1.00 94.50 97 LYS A C 1
ATOM 682 O O . LYS A 1 97 ? 6.521 8.082 -5.632 1.00 94.50 97 LYS A O 1
ATOM 687 N N . PHE A 1 98 ? 4.773 9.469 -5.393 1.00 97.44 98 PHE A N 1
ATOM 688 C CA . PHE A 1 98 ? 3.852 8.470 -4.872 1.00 97.44 98 PHE A CA 1
ATOM 689 C C . PHE A 1 98 ? 2.695 8.284 -5.838 1.00 97.44 98 PHE A C 1
ATOM 691 O O . PHE A 1 98 ? 2.222 9.242 -6.455 1.00 97.44 98 PHE A O 1
ATOM 698 N N . GLY A 1 99 ? 2.217 7.050 -5.904 1.00 98.06 99 GLY A N 1
ATOM 699 C CA . GLY A 1 99 ? 0.924 6.721 -6.465 1.00 98.06 99 GLY A CA 1
ATOM 700 C C . GLY A 1 99 ? -0.221 7.155 -5.557 1.00 98.06 99 GLY A C 1
ATOM 701 O O . GLY A 1 99 ? -0.022 7.691 -4.461 1.00 98.06 99 GLY A O 1
ATOM 702 N N . LYS A 1 100 ? -1.438 6.879 -6.011 1.00 98.38 100 LYS A N 1
ATOM 703 C CA . LYS A 1 100 ? -2.677 7.145 -5.281 1.00 98.38 100 LYS A CA 1
ATOM 704 C C . LYS A 1 100 ? -3.463 5.852 -5.139 1.00 98.38 100 LYS A C 1
ATOM 706 O O . LYS A 1 100 ? -3.538 5.077 -6.085 1.00 98.38 100 LYS A O 1
ATOM 711 N N . GLY A 1 101 ? -4.064 5.643 -3.979 1.00 98.25 101 GLY A N 1
ATOM 712 C CA . GLY A 1 101 ? -5.055 4.596 -3.771 1.00 98.25 101 GLY A CA 1
ATOM 713 C C . GLY A 1 101 ? -6.164 5.088 -2.862 1.00 98.25 101 GLY A C 1
ATOM 714 O O . GLY A 1 101 ? -5.925 5.951 -2.022 1.00 98.25 101 GLY A O 1
ATOM 715 N N . THR A 1 102 ? -7.360 4.545 -3.023 1.00 98.56 102 THR A N 1
ATOM 716 C CA . THR A 1 102 ? -8.525 4.919 -2.222 1.00 98.56 102 THR A CA 1
ATOM 717 C C . THR A 1 102 ? -9.139 3.664 -1.631 1.00 98.56 102 THR A C 1
ATOM 719 O O . THR A 1 102 ? -9.393 2.693 -2.343 1.00 98.56 102 THR A O 1
ATOM 722 N N . VAL A 1 103 ? -9.373 3.693 -0.322 1.00 98.56 103 VAL A N 1
ATOM 723 C CA . VAL A 1 103 ? -10.164 2.687 0.382 1.00 98.56 103 VAL A CA 1
ATOM 724 C C . VAL A 1 103 ? -11.582 3.218 0.538 1.00 98.56 103 VAL A C 1
ATOM 726 O O . VAL A 1 103 ? -11.796 4.280 1.127 1.00 98.56 103 VAL A O 1
ATOM 729 N N . THR A 1 104 ? -12.547 2.473 0.018 1.00 98.31 104 THR A N 1
ATOM 730 C CA . THR A 1 104 ? -13.977 2.785 0.082 1.00 98.31 104 THR A CA 1
ATOM 731 C C . THR A 1 104 ? -14.679 1.833 1.037 1.00 98.31 104 THR A C 1
ATOM 733 O O . THR A 1 104 ? -14.287 0.673 1.144 1.00 98.31 104 THR A O 1
ATOM 736 N N . ASP A 1 105 ? -15.705 2.330 1.725 1.00 97.94 105 ASP A N 1
ATOM 737 C CA . ASP A 1 105 ? -16.642 1.517 2.500 1.00 97.94 105 ASP A CA 1
ATOM 738 C C . ASP A 1 105 ? -18.005 1.548 1.811 1.00 97.94 105 ASP A C 1
ATOM 740 O O . ASP A 1 105 ? -18.584 2.621 1.631 1.00 97.94 105 ASP A O 1
ATOM 744 N N . THR A 1 106 ? -18.497 0.380 1.405 1.00 97.12 106 THR A N 1
ATOM 745 C CA . THR A 1 106 ? -19.858 0.204 0.892 1.00 97.12 106 THR A CA 1
ATOM 746 C C . THR A 1 106 ? -20.581 -0.791 1.790 1.00 97.12 106 THR A C 1
ATOM 748 O O . THR A 1 106 ? -20.313 -1.989 1.741 1.00 97.12 106 THR A O 1
ATOM 751 N N . ASP A 1 107 ? -21.473 -0.289 2.646 1.00 95.12 107 ASP A N 1
ATOM 752 C CA . ASP A 1 107 ? -22.292 -1.085 3.573 1.00 95.12 107 ASP A CA 1
ATOM 753 C C . ASP A 1 107 ? -21.500 -2.041 4.494 1.00 95.12 107 ASP A C 1
ATOM 755 O O . ASP A 1 107 ? -21.972 -3.119 4.882 1.00 95.12 107 ASP A O 1
ATOM 759 N N . GLY A 1 108 ? -20.295 -1.632 4.902 1.00 95.94 108 GLY A N 1
ATOM 760 C CA . GLY A 1 108 ? -19.395 -2.413 5.747 1.00 95.94 108 GLY A CA 1
ATOM 761 C C . GLY A 1 108 ? -18.499 -3.375 4.969 1.00 95.94 108 GLY A C 1
ATOM 762 O O . GLY A 1 108 ? -17.868 -4.235 5.583 1.00 95.94 108 GLY A O 1
ATOM 763 N N . VAL A 1 109 ? -18.456 -3.271 3.640 1.00 97.69 109 VAL A N 1
ATOM 764 C CA . VAL A 1 109 ? -17.501 -3.973 2.781 1.00 97.69 109 VAL A CA 1
ATOM 765 C C . VAL A 1 109 ? -16.440 -2.976 2.335 1.00 97.69 109 VAL A C 1
ATOM 767 O O . VAL A 1 109 ? -16.706 -2.075 1.537 1.00 97.69 109 VAL A O 1
ATOM 770 N N . LEU A 1 110 ? -15.223 -3.156 2.846 1.00 98.38 110 LEU A N 1
ATOM 771 C CA . LEU A 1 110 ? -14.081 -2.340 2.468 1.00 98.38 110 LEU A CA 1
ATOM 772 C C . LEU A 1 110 ? -13.435 -2.850 1.179 1.00 98.38 110 LEU A C 1
ATOM 774 O O . LEU A 1 110 ? -13.139 -4.040 1.042 1.00 98.38 110 LEU A O 1
ATOM 778 N N . ALA A 1 111 ? -13.148 -1.932 0.260 1.00 98.44 111 ALA A N 1
ATOM 779 C CA . ALA A 1 111 ? -12.420 -2.205 -0.974 1.00 98.44 111 ALA A CA 1
ATOM 780 C C . ALA A 1 111 ? -11.333 -1.160 -1.214 1.00 98.44 111 ALA A C 1
ATOM 782 O O . ALA A 1 111 ? -11.516 0.010 -0.885 1.00 98.44 111 ALA A O 1
ATOM 783 N N . ILE A 1 112 ? -10.217 -1.579 -1.807 1.00 98.62 112 ILE A N 1
ATOM 784 C CA . ILE A 1 112 ? -9.118 -0.704 -2.210 1.00 98.62 112 ILE A CA 1
ATOM 785 C C . ILE A 1 112 ? -8.886 -0.797 -3.714 1.00 98.62 112 ILE A C 1
ATOM 787 O O . ILE A 1 112 ? -8.848 -1.890 -4.280 1.00 98.62 112 ILE A O 1
ATOM 791 N N . GLU A 1 113 ? -8.678 0.356 -4.340 1.00 98.81 113 GLU A N 1
ATOM 792 C CA . GLU A 1 113 ? -8.163 0.479 -5.701 1.00 98.81 113 GLU A CA 1
ATOM 793 C C . GLU A 1 113 ? -7.066 1.546 -5.724 1.00 98.81 113 GLU A C 1
ATOM 795 O O . GLU A 1 113 ? -7.215 2.616 -5.131 1.00 98.81 113 GLU A O 1
ATOM 800 N N . GLY A 1 114 ? -5.935 1.253 -6.363 1.00 98.62 114 GLY A N 1
ATOM 801 C CA . GLY A 1 114 ? -4.814 2.180 -6.409 1.00 98.62 114 GLY A CA 1
ATOM 802 C C . GLY A 1 114 ? -3.777 1.865 -7.474 1.00 98.62 114 GLY A C 1
ATOM 803 O O . GLY A 1 114 ? -3.686 0.749 -7.986 1.00 98.62 114 GLY A O 1
ATOM 804 N N . GLU A 1 115 ? -2.981 2.880 -7.790 1.00 98.69 115 GLU A N 1
ATOM 805 C CA . GLU A 1 115 ? -1.992 2.868 -8.858 1.00 98.69 115 GLU A CA 1
ATOM 806 C C . GLU A 1 115 ? -0.779 3.757 -8.540 1.00 98.69 115 GLU A C 1
ATOM 808 O O . GLU A 1 115 ? -0.911 4.870 -8.026 1.00 98.69 115 GLU A O 1
ATOM 813 N N . HIS A 1 116 ? 0.413 3.282 -8.901 1.00 98.62 116 HIS A N 1
ATOM 814 C CA . HIS A 1 116 ? 1.657 4.045 -8.934 1.00 98.62 116 HIS A CA 1
ATOM 815 C C . HIS A 1 116 ? 2.314 3.856 -10.304 1.00 98.62 116 HIS A C 1
ATOM 817 O O . HIS A 1 116 ? 2.594 2.724 -10.690 1.00 98.62 116 HIS A O 1
ATOM 823 N N . ARG A 1 117 ? 2.554 4.943 -11.042 1.00 98.44 117 ARG A N 1
ATOM 824 C CA . ARG A 1 117 ? 3.227 4.929 -12.351 1.00 98.44 117 ARG A CA 1
ATOM 825 C C . ARG A 1 117 ? 4.608 5.566 -12.252 1.00 98.44 117 ARG A C 1
ATOM 827 O O . ARG A 1 117 ? 4.781 6.540 -11.519 1.00 98.44 117 ARG A O 1
ATOM 834 N N . GLY A 1 118 ? 5.548 5.024 -13.017 1.00 97.38 118 GLY A N 1
ATOM 835 C CA . GLY A 1 118 ? 6.841 5.635 -13.287 1.00 97.38 118 GLY A CA 1
ATOM 836 C C . GLY A 1 118 ? 6.708 6.943 -14.056 1.00 97.38 118 GLY A C 1
ATOM 837 O O . GLY A 1 118 ? 5.672 7.246 -14.654 1.00 97.38 118 GLY A O 1
ATOM 838 N N . ASP A 1 119 ? 7.768 7.737 -14.001 1.00 95.19 119 ASP A N 1
ATOM 839 C CA . ASP A 1 119 ? 7.873 8.997 -14.721 1.00 95.19 119 ASP A CA 1
ATOM 840 C C . ASP A 1 119 ? 8.782 8.850 -15.954 1.00 95.19 119 ASP A C 1
ATOM 842 O O . ASP A 1 119 ? 8.997 7.752 -16.464 1.00 95.19 119 ASP A O 1
ATOM 846 N N . ALA A 1 120 ? 9.301 9.964 -16.473 1.00 95.06 120 ALA A N 1
ATOM 847 C CA . ALA A 1 120 ? 10.182 9.957 -17.637 1.00 95.06 120 ALA A CA 1
ATOM 848 C C . ALA A 1 120 ? 11.491 9.167 -17.430 1.00 95.06 120 ALA A C 1
ATOM 850 O O . ALA A 1 120 ? 12.101 8.755 -18.414 1.00 95.06 120 ALA A O 1
ATOM 851 N N . SER A 1 121 ? 11.939 8.960 -16.188 1.00 93.31 121 SER A N 1
ATOM 852 C CA . SER A 1 121 ? 13.147 8.191 -15.871 1.00 93.31 121 SER A CA 1
ATOM 853 C C . SER A 1 121 ? 12.917 6.679 -15.866 1.00 93.31 121 SER A C 1
ATOM 855 O O . SER A 1 121 ? 13.875 5.923 -15.999 1.00 93.31 121 SER A O 1
ATOM 857 N N . ASN A 1 122 ? 11.671 6.232 -15.737 1.00 95.62 122 ASN A N 1
ATOM 858 C CA . ASN A 1 122 ? 11.278 4.825 -15.770 1.00 95.62 122 ASN A CA 1
ATOM 859 C C . ASN A 1 122 ? 9.909 4.655 -16.452 1.00 95.62 122 ASN A C 1
ATOM 861 O O . ASN A 1 122 ? 8.928 4.226 -15.833 1.00 95.62 122 ASN A O 1
ATOM 865 N N . PRO A 1 123 ? 9.822 5.016 -17.744 1.00 96.12 123 PRO A N 1
ATOM 866 C CA . PRO A 1 123 ? 8.562 5.023 -18.463 1.00 96.12 123 PRO A CA 1
ATOM 867 C C . PRO A 1 123 ? 8.001 3.605 -18.577 1.00 96.12 123 PRO A C 1
ATOM 869 O O . PRO A 1 123 ? 8.694 2.666 -18.966 1.00 96.12 123 PRO A O 1
ATOM 872 N N . GLY A 1 124 ? 6.713 3.460 -18.270 1.00 96.94 124 GLY A N 1
ATOM 873 C CA . GLY A 1 124 ? 6.015 2.177 -18.342 1.00 96.94 124 GLY A CA 1
ATOM 874 C C . GLY A 1 124 ? 6.172 1.292 -17.105 1.00 96.94 124 GLY A C 1
ATOM 875 O O . GLY A 1 124 ? 5.499 0.263 -17.043 1.00 96.94 124 GLY A O 1
ATOM 876 N N . ASP A 1 125 ? 6.976 1.689 -16.116 1.00 98.56 125 ASP A N 1
ATOM 877 C CA . ASP A 1 125 ? 6.985 1.028 -14.812 1.00 98.56 125 ASP A CA 1
ATOM 878 C C . ASP A 1 125 ? 5.688 1.346 -14.067 1.00 98.56 125 ASP A C 1
ATOM 880 O O . ASP A 1 125 ? 5.194 2.479 -14.088 1.00 98.56 125 ASP A O 1
ATOM 884 N N . TYR A 1 126 ? 5.097 0.348 -13.414 1.00 98.75 126 TYR A N 1
ATOM 885 C CA . TYR A 1 126 ? 3.884 0.556 -12.642 1.00 98.75 126 TYR A CA 1
ATOM 886 C C . TYR A 1 126 ? 3.621 -0.482 -11.559 1.00 98.75 126 TYR A C 1
ATOM 888 O O . TYR A 1 126 ? 4.116 -1.607 -11.583 1.00 98.75 126 TYR A O 1
ATOM 896 N N . MET A 1 127 ? 2.750 -0.095 -10.633 1.00 98.75 127 MET A N 1
ATOM 897 C CA . MET A 1 127 ? 2.096 -0.964 -9.672 1.00 98.75 127 MET A CA 1
ATOM 898 C C . MET A 1 127 ? 0.609 -0.621 -9.616 1.00 98.75 127 MET A C 1
ATOM 900 O O . MET A 1 127 ? 0.245 0.551 -9.621 1.00 98.75 127 MET A O 1
ATOM 904 N N . THR A 1 128 ? -0.243 -1.640 -9.576 1.00 98.88 128 THR A N 1
ATOM 905 C CA . THR A 1 128 ? -1.682 -1.507 -9.318 1.00 98.88 128 THR A CA 1
ATOM 906 C C . THR A 1 128 ? -2.088 -2.465 -8.210 1.00 98.88 128 THR A C 1
ATOM 908 O O . THR A 1 128 ? -1.506 -3.545 -8.082 1.00 98.88 128 THR A O 1
ATOM 911 N N . ILE A 1 129 ? -3.081 -2.070 -7.422 1.00 98.88 129 ILE A N 1
ATOM 912 C CA . ILE A 1 129 ? -3.680 -2.870 -6.355 1.00 98.88 129 ILE A CA 1
ATOM 913 C C . ILE A 1 129 ? -5.197 -2.740 -6.445 1.00 98.88 129 ILE A C 1
ATOM 915 O O . ILE A 1 129 ? -5.713 -1.629 -6.555 1.00 98.88 129 ILE A O 1
ATOM 919 N N . LYS A 1 130 ? -5.912 -3.867 -6.423 1.00 98.81 130 LYS A N 1
ATOM 920 C CA . LYS A 1 130 ? -7.375 -3.891 -6.488 1.00 98.81 130 LYS A CA 1
ATOM 921 C C . LYS A 1 130 ? -7.950 -5.085 -5.739 1.00 98.81 130 LYS A C 1
ATOM 923 O O . LYS A 1 130 ? -7.544 -6.217 -5.992 1.00 98.81 130 LYS A O 1
ATOM 928 N N . GLY A 1 131 ? -8.912 -4.854 -4.851 1.00 98.38 131 GLY A N 1
ATOM 929 C CA . GLY A 1 131 ? -9.597 -5.930 -4.131 1.00 98.38 131 GLY A CA 1
ATOM 930 C C . GLY A 1 131 ? -10.284 -5.470 -2.853 1.00 98.38 131 GLY A C 1
ATOM 931 O O . GLY A 1 131 ? -10.570 -4.287 -2.684 1.00 98.38 131 GLY A O 1
ATOM 932 N N . HIS A 1 132 ? -10.533 -6.412 -1.948 1.00 98.12 132 HIS A N 1
ATOM 933 C CA . HIS A 1 132 ? -11.302 -6.203 -0.724 1.00 98.12 132 HIS A CA 1
ATOM 934 C C . HIS A 1 132 ? -10.432 -6.321 0.523 1.00 98.12 132 HIS A C 1
ATOM 936 O O . HIS A 1 132 ? -9.466 -7.080 0.556 1.00 98.12 132 HIS A O 1
ATOM 942 N N . ILE A 1 133 ? -10.794 -5.594 1.573 1.00 98.56 133 ILE A N 1
ATOM 943 C CA . ILE A 1 133 ? -10.166 -5.706 2.889 1.00 98.56 133 ILE A CA 1
ATOM 944 C C . ILE A 1 133 ? -11.084 -6.562 3.755 1.00 98.56 133 ILE A C 1
ATOM 946 O O . ILE A 1 133 ? -12.244 -6.221 3.971 1.00 98.56 133 ILE A O 1
ATOM 950 N N . THR A 1 134 ? -10.587 -7.698 4.233 1.00 98.38 134 THR A N 1
ATOM 951 C CA . THR A 1 134 ? -11.395 -8.688 4.959 1.00 98.38 134 THR A CA 1
ATOM 952 C C . THR A 1 134 ? -11.336 -8.497 6.470 1.00 98.38 134 THR A C 1
ATOM 954 O O . THR A 1 134 ? -12.271 -8.877 7.174 1.00 98.38 134 THR A O 1
ATOM 957 N N . GLU A 1 135 ? -10.265 -7.886 6.980 1.00 98.69 135 GLU A N 1
ATOM 958 C CA . GLU A 1 135 ? -10.081 -7.600 8.404 1.00 98.69 135 GLU A CA 1
ATOM 959 C C . GLU A 1 135 ? -9.262 -6.324 8.623 1.00 98.69 135 GLU A C 1
ATOM 961 O O . GLU A 1 135 ? -8.322 -6.070 7.871 1.00 98.69 135 GLU A O 1
ATOM 966 N N . VAL A 1 136 ? -9.592 -5.564 9.670 1.00 98.69 136 VAL A N 1
ATOM 967 C CA . VAL A 1 136 ? -8.827 -4.402 10.146 1.00 98.69 136 VAL A CA 1
ATOM 968 C C . VAL A 1 136 ? -8.564 -4.537 11.645 1.00 98.69 136 VAL A C 1
ATOM 970 O O . VAL A 1 136 ? -9.505 -4.522 12.440 1.00 98.69 136 VAL A O 1
ATOM 973 N N . ASP A 1 137 ? -7.293 -4.617 12.023 1.00 98.44 137 ASP A N 1
ATOM 974 C CA . ASP A 1 137 ? -6.794 -4.627 13.402 1.00 98.44 137 ASP A CA 1
ATOM 975 C C . ASP A 1 137 ? -6.001 -3.330 13.685 1.00 98.44 137 ASP A C 1
ATOM 977 O O . ASP A 1 137 ? -5.810 -2.485 12.808 1.00 98.44 137 ASP A O 1
ATOM 981 N N . ALA A 1 138 ? -5.522 -3.142 14.913 1.00 97.56 138 ALA A N 1
ATOM 982 C CA . ALA A 1 138 ? -4.842 -1.938 15.374 1.00 97.56 138 ALA A CA 1
ATOM 983 C C . ALA A 1 138 ? -3.586 -1.598 14.553 1.00 97.56 138 ALA A C 1
ATOM 985 O O . ALA A 1 138 ? -3.283 -0.421 14.321 1.00 97.56 138 ALA A O 1
ATOM 986 N N . THR A 1 139 ? -2.839 -2.616 14.114 1.00 97.81 139 THR A N 1
ATOM 987 C CA . THR A 1 139 ? -1.576 -2.447 13.375 1.00 97.81 139 THR A CA 1
ATOM 988 C C . THR A 1 139 ? -1.538 -3.163 12.034 1.00 97.81 139 THR A C 1
ATOM 990 O O . THR A 1 139 ? -0.587 -2.955 11.276 1.00 97.81 139 THR A O 1
ATOM 993 N N . THR A 1 140 ? -2.554 -3.957 11.707 1.00 98.56 140 THR A N 1
ATOM 994 C CA . THR A 1 140 ? -2.610 -4.737 10.473 1.00 98.56 140 THR A CA 1
ATOM 995 C C . THR A 1 140 ? -3.963 -4.607 9.791 1.00 98.56 140 THR A C 1
ATOM 997 O O . THR A 1 140 ? -4.972 -4.283 10.412 1.00 98.56 140 THR A O 1
ATOM 1000 N N . PHE A 1 141 ? -3.996 -4.875 8.494 1.00 98.81 141 PHE A N 1
ATOM 1001 C CA . PHE A 1 141 ? -5.228 -5.241 7.812 1.00 98.81 141 PHE A CA 1
ATOM 1002 C C . PHE A 1 141 ? -4.946 -6.368 6.821 1.00 98.81 141 PHE A C 1
ATOM 1004 O O . PHE A 1 141 ? -3.831 -6.498 6.303 1.00 98.81 141 PHE A O 1
ATOM 1011 N N . THR A 1 142 ? -5.970 -7.172 6.561 1.00 98.81 142 THR A N 1
ATOM 1012 C CA . THR A 1 142 ? -5.908 -8.280 5.606 1.00 98.81 142 THR A CA 1
ATOM 1013 C C . THR A 1 142 ? -6.593 -7.863 4.315 1.00 98.81 142 THR A C 1
ATOM 1015 O O . THR A 1 142 ? -7.751 -7.447 4.326 1.00 98.81 142 THR A O 1
ATOM 1018 N N . PHE A 1 143 ? -5.882 -7.984 3.201 1.00 98.56 143 PHE A N 1
ATOM 1019 C CA . PHE A 1 143 ? -6.348 -7.667 1.856 1.00 98.56 143 PHE A CA 1
ATOM 1020 C C . PHE A 1 143 ? -6.473 -8.945 1.029 1.00 98.56 143 PHE A C 1
ATOM 1022 O O . PHE A 1 143 ? -5.561 -9.761 1.026 1.00 98.56 143 PHE A O 1
ATOM 1029 N N . ASN A 1 144 ? -7.569 -9.107 0.293 1.00 98.38 144 ASN A N 1
ATOM 1030 C CA . ASN A 1 14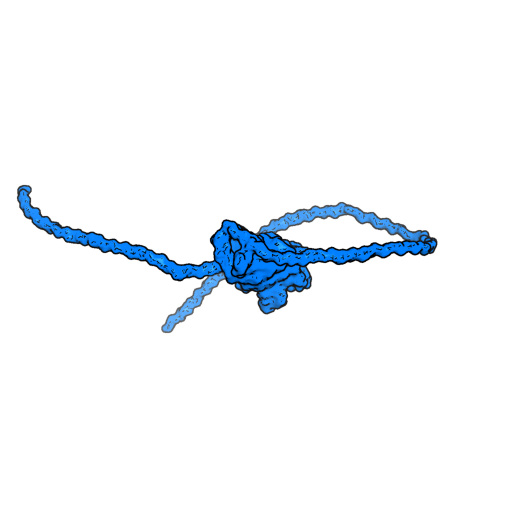4 ? -7.743 -10.149 -0.709 1.00 98.38 144 ASN A CA 1
ATOM 1031 C C . ASN A 1 144 ? -7.980 -9.505 -2.078 1.00 98.38 144 ASN A C 1
ATOM 1033 O O . ASN A 1 144 ? -8.943 -8.759 -2.265 1.00 98.38 144 ASN A O 1
ATOM 1037 N N . GLY A 1 145 ? -7.105 -9.783 -3.040 1.00 98.25 145 GLY A N 1
ATOM 1038 C CA . GLY A 1 145 ? -7.202 -9.158 -4.350 1.00 98.25 145 GLY A CA 1
ATOM 1039 C C . GLY A 1 145 ? -5.990 -9.363 -5.242 1.00 98.25 145 GLY A C 1
ATOM 1040 O O . GLY A 1 145 ? -5.170 -10.262 -5.036 1.00 98.25 145 GLY A O 1
ATOM 1041 N N . THR A 1 146 ? -5.919 -8.515 -6.261 1.00 98.75 146 THR A N 1
ATOM 1042 C CA . THR A 1 146 ? -4.886 -8.522 -7.289 1.00 98.75 146 THR A CA 1
ATOM 1043 C C . THR A 1 146 ? -3.893 -7.398 -7.043 1.00 98.75 146 THR A C 1
ATOM 1045 O O . THR A 1 146 ? -4.275 -6.244 -6.841 1.00 98.75 146 THR A O 1
ATOM 1048 N N . ILE A 1 147 ? -2.608 -7.724 -7.132 1.00 98.75 147 ILE A N 1
ATOM 1049 C CA . ILE A 1 147 ? -1.516 -6.760 -7.228 1.00 98.75 147 ILE A CA 1
ATOM 1050 C C . ILE A 1 147 ? -0.766 -7.047 -8.523 1.00 98.75 147 ILE A C 1
ATOM 1052 O O . ILE A 1 147 ? -0.294 -8.166 -8.725 1.00 98.75 147 ILE A O 1
ATOM 1056 N N . VAL A 1 148 ? -0.624 -6.043 -9.384 1.00 98.69 148 VAL A N 1
ATOM 1057 C CA . VAL A 1 148 ? 0.172 -6.154 -10.614 1.00 98.69 148 VAL A CA 1
ATOM 1058 C C . VAL A 1 148 ? 1.334 -5.190 -10.531 1.00 98.69 148 VAL A C 1
ATOM 1060 O O . VAL A 1 148 ? 1.118 -3.997 -10.332 1.00 98.69 148 VAL A O 1
ATOM 1063 N N . THR A 1 149 ? 2.549 -5.691 -10.715 1.00 98.62 149 THR A N 1
ATOM 1064 C CA . THR A 1 149 ? 3.757 -4.875 -10.844 1.00 98.62 149 THR A CA 1
ATOM 1065 C C . THR A 1 149 ? 4.371 -5.093 -12.218 1.00 98.62 149 THR A C 1
ATOM 1067 O O . THR A 1 149 ? 4.355 -6.197 -12.748 1.00 98.62 149 THR A O 1
ATOM 1070 N N . ARG A 1 150 ? 4.902 -4.042 -12.827 1.00 98.38 150 ARG A N 1
ATOM 1071 C CA . ARG A 1 150 ? 5.754 -4.125 -14.012 1.00 98.38 150 ARG A CA 1
ATOM 1072 C C . ARG A 1 150 ? 6.912 -3.185 -13.771 1.00 98.38 150 ARG A C 1
ATOM 1074 O O . ARG A 1 150 ? 6.679 -1.995 -13.593 1.00 98.38 150 ARG A O 1
ATOM 1081 N N . ILE A 1 151 ? 8.125 -3.715 -13.764 1.00 98.38 151 ILE A N 1
ATOM 1082 C CA . ILE A 1 151 ? 9.343 -2.937 -13.559 1.00 98.38 151 ILE A CA 1
ATOM 1083 C C . ILE A 1 151 ? 10.324 -3.344 -14.645 1.00 98.38 151 ILE A C 1
ATOM 1085 O O . ILE A 1 151 ? 10.681 -4.510 -14.746 1.00 98.38 151 ILE A O 1
ATOM 1089 N N . SER A 1 152 ? 10.743 -2.380 -15.453 1.00 97.62 152 SER A N 1
ATOM 1090 C CA . SER A 1 152 ? 11.569 -2.532 -16.655 1.00 97.62 152 SER A CA 1
ATOM 1091 C C . SER A 1 152 ? 12.801 -3.424 -16.487 1.00 97.62 152 SER A C 1
ATOM 1093 O O . SER A 1 152 ? 13.190 -4.101 -17.434 1.00 97.62 152 SER A O 1
ATOM 1095 N N . HIS A 1 153 ? 13.395 -3.447 -15.294 1.00 95.06 153 HIS A N 1
ATOM 1096 C CA . HIS A 1 153 ? 14.617 -4.187 -14.981 1.00 95.06 153 HIS A CA 1
ATOM 1097 C C . HIS A 1 153 ? 14.415 -5.373 -14.021 1.00 95.06 153 HIS A C 1
ATOM 1099 O O . HIS A 1 153 ? 15.404 -5.968 -13.606 1.00 95.06 153 HIS A O 1
ATOM 1105 N N . ILE A 1 154 ? 13.173 -5.723 -13.667 1.00 96.69 154 ILE A N 1
ATOM 1106 C CA . ILE A 1 154 ? 12.839 -6.890 -12.831 1.00 96.69 154 ILE A CA 1
ATOM 1107 C C . ILE A 1 154 ? 12.003 -7.863 -13.659 1.00 96.69 154 ILE A C 1
ATOM 1109 O O . ILE A 1 154 ? 11.146 -7.440 -14.434 1.00 96.69 154 ILE A O 1
ATOM 1113 N N . ALA A 1 155 ? 12.236 -9.167 -13.500 1.00 95.50 155 ALA A N 1
ATOM 1114 C CA . ALA A 1 155 ? 11.521 -10.222 -14.220 1.00 95.50 155 ALA A CA 1
ATOM 1115 C C . ALA A 1 155 ? 11.507 -9.995 -15.749 1.00 95.50 155 ALA A C 1
ATOM 1117 O O . ALA A 1 155 ? 10.486 -10.175 -16.412 1.00 95.50 155 ALA A O 1
ATOM 1118 N N . GLY A 1 156 ? 12.630 -9.519 -16.303 1.00 94.88 156 GLY A N 1
ATOM 1119 C CA . GLY A 1 156 ? 12.766 -9.217 -17.732 1.00 94.88 156 GLY A CA 1
ATOM 1120 C C . GLY A 1 156 ? 11.876 -8.073 -18.239 1.00 94.88 156 GLY A C 1
ATOM 1121 O O . GLY A 1 156 ? 11.638 -7.978 -19.441 1.00 94.88 156 GLY A O 1
ATOM 1122 N N . GLY A 1 157 ? 11.348 -7.224 -17.351 1.00 96.44 157 GLY A N 1
ATOM 1123 C CA . GLY A 1 157 ? 10.423 -6.152 -17.720 1.00 96.44 157 GLY A CA 1
ATOM 1124 C C . GLY A 1 157 ? 8.983 -6.618 -17.931 1.00 96.44 157 GLY A C 1
ATOM 1125 O O . GLY A 1 157 ? 8.141 -5.836 -18.383 1.00 96.44 157 GLY A O 1
ATOM 1126 N N . GLU A 1 158 ? 8.669 -7.879 -17.631 1.00 97.25 158 GLU A N 1
ATOM 1127 C CA . GLU A 1 158 ? 7.312 -8.401 -17.729 1.00 97.25 158 GLU A CA 1
ATOM 1128 C C . GLU A 1 158 ? 6.425 -7.920 -16.579 1.00 97.25 158 GLU A C 1
ATOM 1130 O O . GLU A 1 158 ? 6.877 -7.638 -15.469 1.00 97.25 158 GLU A O 1
ATOM 1135 N N . ALA A 1 159 ? 5.116 -7.864 -16.834 1.00 98.00 159 ALA A N 1
ATOM 1136 C CA . ALA A 1 159 ? 4.158 -7.680 -15.757 1.00 98.00 159 ALA A CA 1
ATOM 1137 C C . ALA A 1 159 ? 4.064 -8.962 -14.911 1.00 98.00 159 ALA A C 1
ATOM 1139 O O . ALA A 1 159 ? 3.918 -10.073 -15.429 1.00 98.00 159 ALA A O 1
ATOM 1140 N N . VAL A 1 160 ? 4.104 -8.796 -13.595 1.00 97.94 160 VAL A N 1
ATOM 1141 C CA . VAL A 1 160 ? 3.931 -9.842 -12.592 1.00 97.94 160 VAL A CA 1
ATOM 1142 C C . VAL A 1 160 ? 2.603 -9.603 -11.888 1.00 97.94 160 VAL A C 1
ATOM 1144 O O . VAL A 1 160 ? 2.424 -8.611 -11.183 1.00 97.94 160 VAL A O 1
ATOM 1147 N N . THR A 1 161 ? 1.657 -10.519 -12.092 1.00 98.25 161 THR A N 1
ATOM 1148 C CA . THR A 1 161 ? 0.347 -10.495 -11.430 1.00 98.25 161 THR A CA 1
ATOM 1149 C C . THR A 1 161 ? 0.361 -11.436 -10.238 1.00 98.25 161 THR A C 1
ATOM 1151 O O . THR A 1 161 ? 0.750 -12.595 -10.366 1.00 98.25 161 THR A O 1
ATOM 1154 N N . ARG A 1 162 ? -0.085 -10.945 -9.083 1.00 97.31 162 ARG A N 1
ATOM 1155 C CA . ARG A 1 162 ? -0.231 -11.722 -7.854 1.00 97.31 162 ARG A CA 1
ATOM 1156 C C . ARG A 1 162 ? -1.674 -11.621 -7.376 1.00 97.31 162 ARG A C 1
ATOM 1158 O O . ARG A 1 162 ? -2.142 -10.534 -7.043 1.00 97.31 162 ARG A O 1
ATOM 1165 N N . GLN A 1 163 ? -2.371 -12.750 -7.330 1.00 97.88 163 GLN A N 1
ATOM 1166 C CA . GLN A 1 163 ? -3.727 -12.861 -6.794 1.00 97.88 163 GLN A CA 1
ATOM 1167 C C . GLN A 1 163 ? -3.672 -13.635 -5.482 1.00 97.88 163 GLN A C 1
ATOM 1169 O O . GLN A 1 163 ? -3.081 -14.711 -5.438 1.00 97.88 163 GLN A O 1
ATOM 1174 N N . GLY A 1 164 ? -4.286 -13.114 -4.425 1.00 97.25 164 GLY A N 1
ATOM 1175 C CA . GLY A 1 164 ? -4.302 -13.829 -3.155 1.00 97.25 164 GLY A CA 1
ATOM 1176 C C . GLY A 1 164 ? -4.716 -12.976 -1.974 1.00 97.25 164 GLY A C 1
ATOM 1177 O O . GLY A 1 164 ? -5.316 -11.913 -2.137 1.00 97.25 164 GLY A O 1
ATOM 1178 N N . THR A 1 165 ? -4.380 -13.477 -0.790 1.00 98.25 165 THR A N 1
ATOM 1179 C CA . THR A 1 165 ? -4.563 -12.789 0.485 1.00 98.25 165 THR A CA 1
ATOM 1180 C C . THR A 1 165 ? -3.211 -12.309 0.994 1.00 98.25 165 THR A C 1
ATOM 1182 O O . THR A 1 165 ? -2.251 -13.075 0.997 1.00 98.25 165 THR A O 1
ATOM 1185 N N . TYR A 1 166 ? -3.155 -11.057 1.432 1.00 98.62 166 TYR A N 1
ATOM 1186 C CA . TYR A 1 166 ? -1.944 -10.366 1.846 1.00 98.62 166 TYR A CA 1
ATOM 1187 C C . TYR A 1 166 ? -2.173 -9.629 3.155 1.00 98.62 166 TYR A C 1
ATOM 1189 O O . TYR A 1 166 ? -3.241 -9.049 3.380 1.00 98.62 166 TYR A O 1
ATOM 1197 N N . THR A 1 167 ? -1.143 -9.597 3.989 1.00 98.75 167 THR A N 1
ATOM 1198 C CA . THR A 1 167 ? -1.147 -8.841 5.235 1.00 98.75 167 THR A CA 1
ATOM 1199 C C . THR A 1 167 ? -0.415 -7.527 5.032 1.00 98.75 167 THR A C 1
ATOM 1201 O O . THR A 1 167 ? 0.749 -7.499 4.639 1.00 98.75 167 THR A O 1
ATOM 1204 N N . PHE A 1 168 ? -1.063 -6.418 5.366 1.00 98.81 168 PHE A N 1
ATOM 1205 C CA . PHE A 1 168 ? -0.426 -5.110 5.435 1.00 98.81 168 PHE A CA 1
ATOM 1206 C C . PHE A 1 168 ? -0.240 -4.720 6.896 1.00 98.81 168 PHE A C 1
ATOM 1208 O O . PHE A 1 168 ? -1.210 -4.669 7.644 1.00 98.81 168 PHE A O 1
ATOM 1215 N N . ALA A 1 169 ? 0.996 -4.436 7.314 1.00 98.62 169 ALA A N 1
ATOM 1216 C CA . ALA A 1 169 ? 1.329 -4.217 8.720 1.00 98.62 169 ALA A CA 1
ATOM 1217 C C . ALA A 1 169 ? 2.153 -2.949 8.956 1.00 98.62 169 ALA A C 1
ATOM 1219 O O . ALA A 1 169 ? 3.034 -2.591 8.168 1.00 98.62 169 ALA A O 1
ATOM 1220 N N . ILE A 1 170 ? 1.904 -2.301 10.093 1.00 98.06 170 ILE A N 1
ATOM 1221 C CA . ILE A 1 170 ? 2.748 -1.242 10.642 1.00 98.06 170 ILE A CA 1
ATOM 1222 C C . ILE A 1 170 ? 3.892 -1.908 11.399 1.00 98.06 170 ILE A C 1
ATOM 1224 O O . ILE A 1 170 ? 3.683 -2.590 12.399 1.00 98.06 170 ILE A O 1
ATOM 1228 N N . THR A 1 171 ? 5.124 -1.664 10.964 1.00 94.44 171 THR A N 1
ATOM 1229 C CA . THR A 1 171 ? 6.318 -2.147 11.666 1.00 94.44 171 THR A CA 1
ATOM 1230 C C . THR A 1 171 ? 7.140 -0.970 12.169 1.00 94.44 171 THR A C 1
ATOM 1232 O O . THR A 1 171 ? 7.262 0.051 11.493 1.00 94.44 171 THR A O 1
ATOM 1235 N N . LYS A 1 172 ? 7.720 -1.100 13.369 1.00 94.31 172 LYS A N 1
ATOM 1236 C CA . LYS A 1 172 ? 8.696 -0.141 13.925 1.00 94.31 172 LYS A CA 1
ATOM 1237 C C . LYS A 1 172 ? 8.233 1.332 13.863 1.00 94.31 172 LYS A C 1
ATOM 1239 O O . LYS A 1 172 ? 9.021 2.201 13.502 1.00 94.31 172 LYS A O 1
ATOM 1244 N N . ASN A 1 173 ? 6.962 1.606 14.179 1.00 90.44 173 ASN A N 1
ATOM 1245 C CA . ASN A 1 173 ? 6.359 2.952 14.176 1.00 90.44 173 ASN A CA 1
ATOM 1246 C C . ASN A 1 173 ? 6.445 3.708 12.836 1.00 90.44 173 ASN A C 1
ATOM 1248 O O . ASN A 1 173 ? 6.472 4.938 12.805 1.00 90.44 173 ASN A O 1
ATOM 1252 N N . ARG A 1 174 ? 6.499 2.986 11.713 1.00 94.44 174 ARG A N 1
ATOM 1253 C CA . ARG A 1 174 ? 6.496 3.595 10.379 1.00 94.44 174 ARG A CA 1
ATOM 1254 C C . ARG A 1 174 ? 5.135 4.240 10.072 1.00 94.44 174 ARG A C 1
ATOM 1256 O O . ARG A 1 174 ? 4.107 3.696 10.470 1.00 94.44 174 ARG A O 1
ATOM 1263 N N . PRO A 1 175 ? 5.096 5.367 9.338 1.00 95.31 175 PRO A N 1
ATOM 1264 C CA . PRO A 1 175 ? 3.854 6.070 9.005 1.00 95.31 175 PRO A CA 1
ATOM 1265 C C . PRO A 1 175 ? 3.112 5.449 7.801 1.00 95.31 175 PRO A C 1
ATOM 1267 O O . PRO A 1 175 ? 2.528 6.162 6.984 1.00 95.31 175 PRO A O 1
ATOM 1270 N N . TYR A 1 176 ? 3.187 4.129 7.649 1.00 97.44 176 TYR A N 1
ATOM 1271 C CA . TYR A 1 176 ? 2.583 3.374 6.557 1.00 97.44 176 TYR A CA 1
ATOM 1272 C C . TYR A 1 176 ? 2.365 1.919 6.964 1.00 97.44 176 TYR A C 1
ATOM 1274 O O . TYR A 1 176 ? 3.073 1.388 7.825 1.00 97.44 176 TYR A O 1
ATOM 1282 N N . TRP A 1 177 ? 1.414 1.269 6.300 1.00 98.56 177 TRP A N 1
ATOM 1283 C CA . TRP A 1 177 ? 1.320 -0.183 6.279 1.00 98.56 177 TRP A CA 1
ATOM 1284 C C . TRP A 1 177 ? 2.134 -0.733 5.111 1.00 98.56 177 TRP A C 1
ATOM 1286 O O . TRP A 1 177 ? 2.009 -0.242 3.991 1.00 98.56 177 TRP A O 1
ATOM 1296 N N . ARG A 1 178 ? 2.941 -1.762 5.363 1.00 98.56 178 ARG A N 1
ATOM 1297 C CA . ARG A 1 178 ? 3.718 -2.471 4.341 1.00 98.56 178 ARG A CA 1
ATOM 1298 C C . ARG A 1 178 ? 3.140 -3.858 4.113 1.00 98.56 178 ARG A C 1
ATOM 1300 O O . ARG A 1 178 ? 2.865 -4.551 5.093 1.00 98.56 178 ARG A O 1
ATOM 1307 N N . MET A 1 179 ? 3.024 -4.281 2.860 1.00 98.56 179 MET A N 1
ATOM 1308 C CA . MET A 1 179 ? 2.702 -5.672 2.527 1.00 98.56 179 MET A CA 1
ATOM 1309 C C . MET A 1 179 ? 3.778 -6.617 3.083 1.00 98.56 179 MET A C 1
ATOM 1311 O O . MET A 1 179 ? 4.966 -6.351 2.911 1.00 98.56 179 MET A O 1
ATOM 1315 N N . GLN A 1 180 ? 3.393 -7.696 3.761 1.00 98.44 180 GLN A N 1
ATOM 1316 C CA . GLN A 1 180 ? 4.339 -8.604 4.417 1.00 98.44 180 GLN A CA 1
ATOM 1317 C C . GLN A 1 180 ? 4.851 -9.706 3.483 1.00 98.44 180 GLN A C 1
ATOM 1319 O O . GLN A 1 180 ? 6.005 -10.118 3.592 1.00 98.44 180 GLN A O 1
ATOM 1324 N N . GLU A 1 181 ? 4.049 -10.127 2.509 1.00 97.88 181 GLU A N 1
ATOM 1325 C CA . GLU A 1 181 ? 4.391 -11.134 1.503 1.00 97.88 181 GLU A CA 1
ATOM 1326 C C . GLU A 1 181 ? 5.220 -10.506 0.365 1.00 97.88 181 GLU A C 1
ATOM 1328 O O . GLU A 1 181 ? 4.821 -10.448 -0.796 1.00 97.88 181 GLU A O 1
ATOM 1333 N N . MET A 1 182 ? 6.387 -9.968 0.723 1.00 96.50 182 MET A N 1
ATOM 1334 C CA . MET A 1 182 ? 7.180 -9.069 -0.124 1.00 96.50 182 MET A CA 1
ATOM 1335 C C . MET A 1 182 ? 7.867 -9.756 -1.309 1.00 96.50 182 MET A C 1
ATOM 1337 O O . MET A 1 182 ? 8.248 -9.069 -2.253 1.00 96.50 182 MET A O 1
ATOM 1341 N N . ASN A 1 183 ? 8.050 -11.076 -1.286 1.00 96.38 183 ASN A N 1
ATOM 1342 C CA . ASN A 1 183 ? 8.827 -11.769 -2.312 1.00 96.38 183 ASN A CA 1
ATOM 1343 C C . ASN A 1 183 ? 8.165 -11.660 -3.693 1.00 96.38 183 ASN A C 1
ATOM 1345 O O . ASN A 1 183 ? 6.974 -11.937 -3.867 1.00 96.38 183 ASN A O 1
ATOM 1349 N N . ASN A 1 184 ? 8.962 -11.282 -4.687 1.00 94.06 184 ASN A N 1
ATOM 1350 C CA . ASN A 1 184 ? 8.576 -11.324 -6.083 1.00 94.06 184 ASN A CA 1
ATOM 1351 C C . ASN A 1 184 ? 8.679 -12.777 -6.587 1.00 94.06 184 ASN A C 1
ATOM 1353 O O . ASN A 1 184 ? 9.753 -13.378 -6.489 1.00 94.06 184 ASN A O 1
ATOM 1357 N N . PRO A 1 185 ? 7.598 -13.356 -7.139 1.00 93.00 185 PRO A N 1
ATOM 1358 C CA . PRO A 1 185 ? 7.565 -14.769 -7.510 1.00 93.00 185 PRO A CA 1
ATOM 1359 C C . PRO A 1 185 ? 8.418 -15.120 -8.737 1.00 93.00 185 PRO A C 1
ATOM 1361 O O . PRO A 1 185 ? 8.647 -16.303 -8.970 1.00 93.00 185 PRO A O 1
ATOM 1364 N N . LYS A 1 186 ? 8.862 -14.138 -9.537 1.00 93.75 186 LYS A N 1
ATOM 1365 C CA . LYS A 1 186 ? 9.607 -14.394 -10.781 1.00 93.75 186 LYS A CA 1
ATOM 1366 C C . LYS A 1 186 ? 11.118 -14.188 -10.671 1.00 93.75 186 LYS A C 1
ATOM 1368 O O . LYS A 1 186 ? 11.845 -14.854 -11.396 1.00 93.75 186 LYS A O 1
ATOM 1373 N N . ASP A 1 187 ? 11.583 -13.280 -9.814 1.00 89.69 187 ASP A N 1
ATOM 1374 C CA . ASP A 1 187 ? 12.975 -12.787 -9.880 1.00 89.69 187 ASP A CA 1
ATOM 1375 C C . ASP A 1 187 ? 13.701 -12.761 -8.521 1.00 89.69 187 ASP A C 1
ATOM 1377 O O . ASP A 1 187 ? 14.765 -12.172 -8.376 1.00 89.69 187 ASP A O 1
ATOM 1381 N N . GLY A 1 188 ? 13.113 -13.354 -7.474 1.00 90.94 188 GLY A N 1
ATOM 1382 C CA . GLY A 1 188 ? 13.762 -13.493 -6.160 1.00 90.94 188 GLY A CA 1
ATOM 1383 C C . GLY A 1 188 ? 14.048 -12.179 -5.413 1.00 90.94 188 GLY A C 1
ATOM 1384 O O . GLY A 1 188 ? 14.682 -12.201 -4.359 1.00 90.94 188 GLY A O 1
ATOM 1385 N N . VAL A 1 189 ? 13.584 -11.039 -5.930 1.00 95.25 189 VAL A N 1
ATOM 1386 C CA . VAL A 1 189 ? 13.675 -9.724 -5.281 1.00 95.25 189 VAL A CA 1
ATOM 1387 C C . VAL A 1 189 ? 12.500 -9.474 -4.335 1.00 95.25 189 VAL A C 1
ATOM 1389 O O . VAL A 1 189 ? 11.522 -10.221 -4.316 1.00 95.25 189 VAL A O 1
ATOM 1392 N N . VAL A 1 190 ? 12.577 -8.396 -3.553 1.00 96.88 190 VAL A N 1
ATOM 1393 C CA . VAL A 1 190 ? 11.497 -7.960 -2.658 1.00 96.88 190 VAL A CA 1
ATOM 1394 C C . VAL A 1 190 ? 10.795 -6.718 -3.199 1.00 96.88 190 VAL A C 1
ATOM 1396 O O . VAL A 1 190 ? 11.435 -5.742 -3.583 1.00 96.88 190 VAL A O 1
ATOM 1399 N N . ASP A 1 191 ? 9.468 -6.743 -3.183 1.00 97.31 191 ASP A N 1
ATOM 1400 C CA . ASP A 1 191 ? 8.601 -5.630 -3.549 1.00 97.31 191 ASP A CA 1
ATOM 1401 C C . ASP A 1 191 ? 8.049 -4.972 -2.281 1.00 97.31 191 ASP A C 1
ATOM 1403 O O . ASP A 1 191 ? 7.064 -5.437 -1.700 1.00 97.31 191 ASP A O 1
ATOM 1407 N N . TYR A 1 192 ? 8.655 -3.863 -1.842 1.00 98.00 192 TYR A N 1
ATOM 1408 C CA . TYR A 1 192 ? 8.052 -3.039 -0.791 1.00 98.00 192 TYR A CA 1
ATOM 1409 C C . TYR A 1 192 ? 6.899 -2.224 -1.365 1.00 98.00 192 TYR A C 1
ATOM 1411 O O . TYR A 1 192 ? 7.115 -1.202 -2.021 1.00 98.00 192 TYR A O 1
ATOM 1419 N N . ILE A 1 193 ? 5.684 -2.699 -1.097 1.00 98.44 193 ILE A N 1
ATOM 1420 C CA . ILE A 1 193 ? 4.439 -1.982 -1.354 1.00 98.44 193 ILE A CA 1
ATOM 1421 C C . ILE A 1 193 ? 3.976 -1.354 -0.045 1.00 98.44 193 ILE A C 1
ATOM 1423 O O . ILE A 1 193 ? 3.632 -2.073 0.899 1.00 98.44 193 ILE A O 1
ATOM 1427 N N . ASP A 1 194 ? 3.973 -0.023 -0.006 1.00 98.44 194 ASP A N 1
ATOM 1428 C CA . ASP A 1 194 ? 3.580 0.748 1.171 1.00 98.44 194 ASP A CA 1
ATOM 1429 C C . ASP A 1 194 ? 2.304 1.552 0.901 1.00 98.44 194 ASP A C 1
ATOM 1431 O O . ASP A 1 194 ? 2.157 2.184 -0.148 1.00 98.44 194 ASP A O 1
ATOM 1435 N N . ILE A 1 195 ? 1.403 1.567 1.883 1.00 98.25 195 ILE A N 1
ATOM 1436 C CA . ILE A 1 195 ? 0.203 2.407 1.923 1.00 98.25 195 ILE A CA 1
ATOM 1437 C C . ILE A 1 195 ? 0.360 3.377 3.085 1.00 98.25 195 ILE A C 1
ATOM 1439 O O . ILE A 1 195 ? 0.353 2.986 4.254 1.00 98.25 195 ILE A O 1
ATOM 1443 N N . TYR A 1 196 ? 0.549 4.653 2.769 1.00 97.56 196 TYR A N 1
ATOM 1444 C CA . TYR A 1 196 ? 0.858 5.673 3.763 1.00 97.56 196 TYR A CA 1
ATOM 1445 C C . TYR A 1 196 ? -0.378 6.099 4.526 1.00 97.56 196 TYR A C 1
ATOM 1447 O O . TYR A 1 196 ? -1.472 6.196 3.970 1.00 97.56 196 TYR A O 1
ATOM 1455 N N . PHE A 1 197 ? -0.201 6.422 5.806 1.00 95.19 197 PHE A N 1
ATOM 1456 C CA . PHE A 1 197 ? -1.281 7.025 6.570 1.00 95.19 197 PHE A CA 1
ATOM 1457 C C . PHE A 1 197 ? -1.674 8.349 5.931 1.00 95.19 197 PHE A C 1
ATOM 1459 O O . PHE A 1 197 ? -0.834 9.118 5.452 1.00 95.19 197 PHE A O 1
ATOM 1466 N N . ARG A 1 198 ? -2.970 8.641 5.984 1.00 85.44 198 ARG A N 1
ATOM 1467 C CA . ARG A 1 198 ? -3.473 9.970 5.666 1.00 85.44 198 ARG A CA 1
ATOM 1468 C C . ARG A 1 198 ? -2.722 10.974 6.530 1.00 85.44 198 ARG A C 1
ATOM 1470 O O . ARG A 1 198 ? -2.602 10.785 7.743 1.00 85.44 198 ARG A O 1
ATOM 1477 N N . ARG A 1 199 ? -2.240 12.063 5.927 1.00 69.94 199 ARG A N 1
ATOM 1478 C CA . ARG A 1 199 ? -1.895 13.239 6.727 1.00 69.94 199 ARG A CA 1
ATOM 1479 C C . ARG A 1 199 ? -3.188 13.649 7.413 1.00 69.94 199 ARG A C 1
ATOM 1481 O O . ARG A 1 199 ? -4.121 14.072 6.737 1.00 69.94 199 ARG A O 1
ATOM 1488 N N . SER A 1 200 ? -3.266 13.470 8.729 1.00 51.34 200 SER A N 1
ATOM 1489 C CA . SER A 1 200 ? -4.361 14.030 9.504 1.00 51.34 200 SER A CA 1
ATOM 1490 C C . SER A 1 200 ? -4.327 15.531 9.257 1.00 51.34 200 SER A C 1
ATOM 1492 O O . SER A 1 200 ? -3.406 16.212 9.713 1.00 51.34 200 SER A O 1
ATOM 1494 N N . THR A 1 201 ? -5.290 16.058 8.506 1.00 46.19 201 THR A N 1
ATOM 1495 C CA . THR A 1 201 ? -5.620 17.471 8.639 1.00 46.19 201 THR A CA 1
ATOM 1496 C C . THR A 1 201 ? -5.919 17.667 10.122 1.00 46.19 201 THR A C 1
ATOM 1498 O O . THR A 1 201 ? -6.765 16.930 10.643 1.00 46.19 201 THR A O 1
ATOM 1501 N N . PRO A 1 202 ? -5.211 18.560 10.838 1.00 44.44 202 PRO A N 1
ATOM 1502 C CA . PRO A 1 202 ? -5.608 18.890 12.192 1.00 44.44 202 PRO A CA 1
ATOM 1503 C C . PRO A 1 202 ? -7.075 19.292 12.106 1.00 44.44 202 PRO A C 1
ATOM 1505 O O . PRO A 1 202 ? -7.420 20.171 11.316 1.00 44.44 202 PRO A O 1
ATOM 1508 N N . SER A 1 203 ? -7.935 18.580 12.833 1.00 39.78 203 SER A N 1
ATOM 1509 C CA . SER A 1 203 ? -9.339 18.950 12.954 1.00 39.78 203 SER A CA 1
ATOM 1510 C C . SER A 1 203 ? -9.385 20.440 13.280 1.00 39.78 203 SER A C 1
ATOM 1512 O O . SER A 1 203 ? -8.783 20.879 14.263 1.00 39.78 203 SER A O 1
ATOM 1514 N N . SER A 1 204 ? -10.026 21.233 12.425 1.00 45.75 204 SER A N 1
ATOM 1515 C CA . SER A 1 204 ? -10.303 22.637 12.687 1.00 45.75 204 SER A CA 1
ATOM 1516 C C . SER A 1 204 ? -11.340 22.716 13.805 1.00 45.75 204 SER A C 1
ATOM 1518 O O . SER A 1 204 ? -12.528 22.924 13.587 1.00 45.75 204 SER A O 1
ATOM 1520 N N . THR A 1 205 ? -10.891 22.494 15.029 1.00 43.44 205 THR A N 1
ATOM 1521 C CA . THR A 1 205 ? -11.545 22.937 16.250 1.00 43.44 205 THR A CA 1
ATOM 1522 C C . THR A 1 205 ? -10.413 23.382 17.161 1.00 43.44 205 THR A C 1
ATOM 1524 O O . THR A 1 205 ? -9.739 22.542 17.761 1.00 43.44 205 THR A O 1
ATOM 1527 N N . PRO A 1 206 ? -10.137 24.694 17.250 1.00 46.03 206 PRO A N 1
ATOM 1528 C CA . PRO A 1 206 ? -9.316 25.195 18.331 1.00 46.03 206 PRO A CA 1
ATOM 1529 C C . PRO A 1 206 ? -10.063 24.836 19.612 1.00 46.03 206 PRO A C 1
ATOM 1531 O O . PRO A 1 206 ? -11.184 25.297 19.826 1.00 46.03 206 PRO A O 1
ATOM 1534 N N . ALA A 1 207 ? -9.465 23.988 20.446 1.00 51.38 207 ALA A N 1
ATOM 1535 C CA . ALA A 1 207 ? -9.909 23.833 21.817 1.00 51.38 207 ALA A CA 1
ATOM 1536 C C . ALA A 1 207 ? -9.924 25.235 22.439 1.00 51.38 207 ALA A C 1
ATOM 1538 O O . ALA A 1 207 ? -8.876 25.867 22.597 1.00 51.38 207 ALA A O 1
ATOM 1539 N N . ALA A 1 208 ? -11.124 25.750 22.709 1.00 49.31 208 ALA A N 1
ATOM 1540 C CA . ALA A 1 208 ? -11.306 27.005 23.406 1.00 49.31 208 ALA A CA 1
ATOM 1541 C C . ALA A 1 208 ? -10.576 26.895 24.746 1.00 49.31 208 ALA A C 1
ATOM 1543 O O . ALA A 1 208 ? -10.940 26.109 25.621 1.00 49.31 208 ALA A O 1
ATOM 1544 N N . LYS A 1 209 ? -9.496 27.661 24.877 1.00 44.12 209 LYS A N 1
ATOM 1545 C CA . LYS A 1 209 ? -8.780 27.844 26.134 1.00 44.12 209 LYS A CA 1
ATOM 1546 C C . LYS A 1 209 ? -9.800 28.397 27.141 1.00 44.12 209 LYS A C 1
ATOM 1548 O O . LYS A 1 209 ? -10.406 29.425 26.828 1.00 44.12 209 LYS A O 1
ATOM 1553 N N . PRO A 1 210 ? -10.028 27.778 28.313 1.00 48.12 210 PRO A N 1
ATOM 1554 C CA . PRO A 1 210 ? -10.860 28.402 29.328 1.00 48.12 210 PRO A CA 1
ATOM 1555 C C . PRO A 1 210 ? -10.178 29.708 29.743 1.00 48.12 210 PRO A C 1
ATOM 1557 O O . PRO A 1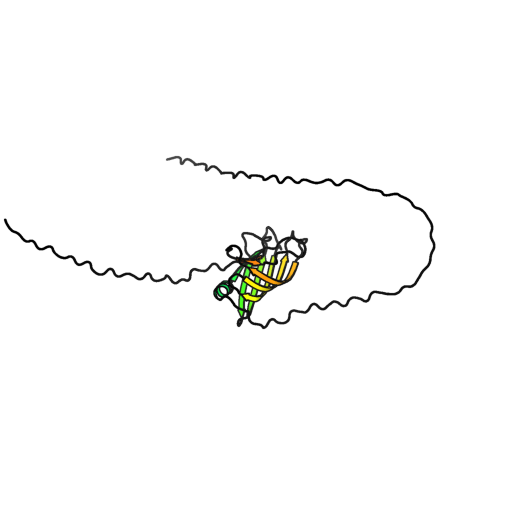 210 ? -9.080 29.715 30.302 1.00 48.12 210 PRO A O 1
ATOM 1560 N N . SER A 1 211 ? -10.812 30.822 29.380 1.00 47.97 211 SER A N 1
ATOM 1561 C CA . SER A 1 211 ? -10.473 32.157 29.850 1.00 47.97 211 SER A CA 1
ATOM 1562 C C . SER A 1 211 ? -10.731 32.182 31.353 1.00 47.97 211 SER A C 1
ATOM 1564 O O . SER A 1 211 ? -11.862 32.348 31.803 1.00 47.97 211 SER A O 1
ATOM 1566 N N . GLY A 1 212 ? -9.683 31.921 32.133 1.00 47.59 212 GLY A N 1
ATOM 1567 C CA . GLY A 1 212 ? -9.694 32.105 33.574 1.00 47.59 212 GLY A CA 1
ATOM 1568 C C . GLY A 1 212 ? -9.851 33.588 33.888 1.00 47.59 212 GLY A C 1
ATOM 1569 O O . GLY A 1 212 ? -8.901 34.362 33.785 1.00 47.59 212 GLY A O 1
ATOM 1570 N N . SER A 1 213 ? -11.064 33.971 34.269 1.00 45.81 213 SER A N 1
ATOM 1571 C CA . SER A 1 213 ? -11.395 35.241 34.900 1.00 45.81 213 SER A CA 1
ATOM 1572 C C . SER A 1 213 ? -10.585 35.404 36.189 1.00 45.81 213 SER A C 1
ATOM 1574 O O . SER A 1 213 ? -10.845 34.733 37.187 1.00 45.81 213 SER A O 1
ATOM 1576 N N . LYS A 1 214 ? -9.598 36.303 36.180 1.00 50.34 214 LYS A N 1
ATOM 1577 C CA . LYS A 1 214 ? -8.879 36.729 37.383 1.00 50.34 214 LYS A CA 1
ATOM 1578 C C . LYS A 1 214 ? -9.716 37.808 38.075 1.00 50.34 214 LYS A C 1
ATOM 1580 O O . LYS A 1 214 ? -9.673 38.977 37.703 1.00 50.34 214 LYS A O 1
ATOM 1585 N N . SER A 1 215 ? -10.534 37.393 39.036 1.00 48.41 215 SER A N 1
ATOM 1586 C CA . SER A 1 215 ? -11.299 38.274 39.916 1.00 48.41 215 SER A CA 1
ATOM 1587 C C . SER A 1 215 ? -10.395 38.884 40.992 1.00 48.41 215 SER A C 1
ATOM 1589 O O . SER A 1 215 ? -9.799 38.155 41.777 1.00 48.41 215 SER A O 1
ATOM 1591 N N . GLY A 1 216 ? -10.338 40.217 41.006 1.00 46.16 216 GLY A N 1
ATOM 1592 C CA . GLY A 1 216 ? -10.314 41.076 42.195 1.00 46.16 216 GLY A CA 1
ATOM 1593 C C . GLY A 1 216 ? -9.263 40.819 43.275 1.00 46.16 216 GLY A C 1
ATOM 1594 O O . GLY A 1 216 ? -9.530 40.111 44.238 1.00 46.16 216 GLY A O 1
ATOM 1595 N N . GLU A 1 217 ? -8.140 41.533 43.203 1.00 46.56 217 GLU A N 1
ATOM 1596 C CA . GLU A 1 217 ? -7.308 41.807 44.378 1.00 46.56 217 GLU A CA 1
ATOM 1597 C C . GLU A 1 217 ? -7.720 43.174 44.943 1.00 46.56 217 GLU A C 1
ATOM 1599 O O . GLU A 1 217 ? -7.490 44.225 44.338 1.00 46.56 217 GLU A O 1
ATOM 1604 N N . GLY A 1 218 ? -8.435 43.139 46.070 1.00 49.72 218 GLY A N 1
ATOM 1605 C CA . GLY A 1 218 ? -8.870 44.315 46.810 1.00 49.72 218 GLY A CA 1
ATOM 1606 C C . GLY A 1 218 ? -7.683 45.015 47.465 1.00 49.72 218 GLY A C 1
ATOM 1607 O O . GLY A 1 218 ? -6.985 44.441 48.295 1.00 49.72 218 GLY A O 1
ATOM 1608 N N . LYS A 1 219 ? -7.471 46.284 47.110 1.00 49.84 219 LYS A N 1
ATOM 1609 C CA . LYS A 1 219 ? -6.596 47.193 47.854 1.00 49.84 219 LYS A CA 1
ATOM 1610 C C . LYS A 1 219 ? -7.252 47.556 49.186 1.00 49.84 219 LYS A C 1
ATOM 1612 O O . LYS A 1 219 ? -8.209 48.324 49.218 1.00 49.84 219 LYS A O 1
ATOM 1617 N N . GLU A 1 220 ? -6.692 47.049 50.276 1.00 62.03 220 GLU A N 1
ATOM 1618 C CA . GLU A 1 220 ? -7.005 47.476 51.639 1.00 62.03 220 GLU A CA 1
ATOM 1619 C C . GLU A 1 220 ? -6.190 48.738 52.013 1.00 62.03 220 GLU A C 1
ATOM 1621 O O . GLU A 1 220 ? -4.971 48.770 51.810 1.00 62.03 220 GLU A O 1
ATOM 1626 N N . PRO A 1 221 ? -6.814 49.812 52.536 1.00 59.94 221 PRO A N 1
ATOM 1627 C CA . PRO A 1 221 ? -6.102 51.024 52.930 1.00 59.94 221 PRO A CA 1
ATOM 1628 C C . PRO A 1 221 ? -5.532 50.920 54.355 1.00 59.94 221 PRO A C 1
ATOM 1630 O O . PRO A 1 221 ? -6.268 50.826 55.338 1.00 59.94 221 PRO A O 1
ATOM 1633 N N . LYS A 1 222 ? -4.202 51.036 54.488 1.00 63.53 222 LYS A N 1
ATOM 1634 C CA . LYS A 1 222 ? -3.515 51.194 55.783 1.00 63.53 222 LYS A CA 1
ATOM 1635 C C . LYS A 1 222 ? -3.935 52.502 56.465 1.00 63.53 222 LYS A C 1
ATOM 1637 O O . LYS A 1 222 ? -3.526 53.590 56.060 1.00 63.53 222 LYS A O 1
ATOM 1642 N N . LYS A 1 223 ? -4.715 52.387 57.544 1.00 59.78 223 LYS A N 1
ATOM 1643 C CA . LYS A 1 223 ? -4.966 53.472 58.501 1.00 59.78 223 LYS A CA 1
ATOM 1644 C C . LYS A 1 223 ? -3.719 53.737 59.351 1.00 59.78 223 LYS A C 1
ATOM 1646 O O . LYS A 1 223 ? -3.131 52.824 59.921 1.00 59.78 223 LYS A O 1
ATOM 1651 N N . ARG A 1 224 ? -3.368 55.021 59.456 1.00 56.91 224 ARG A N 1
ATOM 1652 C CA . ARG A 1 224 ? -2.484 55.598 60.478 1.00 56.91 224 ARG A CA 1
ATOM 1653 C C . ARG A 1 224 ? -3.027 55.303 61.883 1.00 56.91 224 ARG A C 1
ATOM 1655 O O . ARG A 1 224 ? -4.223 55.490 62.108 1.00 56.91 224 ARG A O 1
ATOM 1662 N N . LYS A 1 225 ? -2.145 55.014 62.845 1.00 56.12 225 LYS A N 1
ATOM 1663 C CA . LYS A 1 225 ? -2.341 55.469 64.226 1.00 56.12 225 LYS A CA 1
ATOM 1664 C C . LYS A 1 225 ? -1.011 55.747 64.930 1.00 56.12 225 LYS A C 1
ATOM 1666 O O . LYS A 1 225 ? -0.123 54.908 64.995 1.00 56.12 225 LYS A O 1
ATOM 1671 N N . THR A 1 226 ? -0.942 56.991 65.371 1.00 56.12 226 THR A N 1
ATOM 1672 C CA . THR A 1 226 ? -0.061 57.661 66.322 1.00 56.12 226 THR A CA 1
ATOM 1673 C C . THR A 1 226 ? -0.016 56.958 67.686 1.00 56.12 226 THR A C 1
ATOM 1675 O O . THR A 1 226 ? -1.026 56.382 68.079 1.00 56.12 226 THR A O 1
ATOM 1678 N N . SER A 1 227 ? 1.107 57.130 68.397 1.00 51.12 227 SER A N 1
ATOM 1679 C CA . SER A 1 227 ? 1.231 57.618 69.793 1.00 51.12 227 SER A CA 1
ATOM 1680 C C . SER A 1 227 ? 2.067 56.749 70.744 1.00 51.12 227 SER A C 1
ATOM 1682 O O . SER A 1 227 ? 1.698 55.618 71.036 1.00 51.12 227 SER A O 1
ATOM 1684 N N . GLU A 1 228 ? 3.131 57.382 71.251 1.00 55.22 228 GLU A N 1
ATOM 1685 C CA . GLU A 1 228 ? 3.588 57.422 72.655 1.00 55.22 228 GLU A CA 1
ATOM 1686 C C . GLU A 1 228 ? 3.795 56.108 73.425 1.00 55.22 228 GLU A C 1
ATOM 1688 O O . GLU A 1 228 ? 2.842 55.465 73.860 1.00 55.22 228 GLU A O 1
ATOM 1693 N N . ARG A 1 229 ? 5.051 55.827 73.789 1.00 55.44 229 ARG A N 1
ATOM 1694 C CA . ARG A 1 229 ? 5.620 56.183 75.103 1.00 55.44 229 ARG A CA 1
ATOM 1695 C C . ARG A 1 229 ? 7.125 55.943 75.134 1.00 55.44 229 ARG A C 1
ATOM 1697 O O . ARG A 1 229 ? 7.578 55.027 74.417 1.00 55.44 229 ARG A O 1
#

Sequence (229 aa):
MPIAMMMKTPLLIPTLLAIALSLTASAGTLRAQSGAATPDNPTTGPGPGAEAPAALTPETAPASAPVTAKTRVLDKGAYAKLVGDHSISLQWISWSKFGKGTVTDTDGVLAIEGEHRGDASNPGDYMTIKGHITEVDATTFTFNGTIVTRISHIAGGEAVTRQGTYTFAITKNRPYWRMQEMNNPKDGVVDYIDIYFRRSTPSSTPAAKPSGSKSGEGKEPKKRKTSER